Protein AF-0000000069129903 (afdb_homodimer)

Radius of gyration: 17.95 Å; Cα contacts (8 Å, |Δi|>4): 525; chains: 2; bounding box: 45×46×47 Å

Foldseek 3Di:
DPPPDDPQVVVLVVLVVVQQVCLQVLVLLVNLVQADQQAWEADANDIDTGSVRVSVVSNPPDFDGKHWDWPDKDWDADPQRKIKIKTWTWMDTDPDDIWIKIKIWIWDADPNDIHTRYIYIDTPCVVPPD/DPPPDDPQVVVLVVLVVVQQVCLQVLVLLVNLVQADQQAWEADANDIDTGSVRVSVVSNPPPFDGKHWDWPDKDWDADPQRKIKIKTWTWMDTDPDDIWIKIKIWIWDADPNDIHTRYIYIDTPVVVPPD

pLDDT: mean 93.39, std 9.83, range [39.28, 98.88]

Nearest PDB structures (foldseek):
  1ar0-assembly1_B  TM=9.925E-01  e=2.525E-16  Rattus norvegicus
  1qma-assembly1_A  TM=9.678E-01  e=1.339E-16  Rattus norvegicus
  1jb4-assembly1_B  TM=9.636E-01  e=1.592E-16  Rattus norvegicus
  1gy5-assembly1_A  TM=9.686E-01  e=3.569E-16  Homo sapiens
  1jb5-assembly1_B  TM=9.635E-01  e=3.180E-16  Rattus norvegicus

Organism: Gadus morhua (NCBI:txid8049)

Secondary structure (DSSP, 8-state):
----S-HHHHHHHHHHHHHHHHHHHT-GGGGGGGEEEEEEEEETTEEEESHHHHHHHHHT-S-S-EEEEEEEEEEEE-TTSEEEEEEEEEEEETTSPPEEEEEEEEEEEETTEEEEEEEEEEEGGGGS--/----S-HHHHHHHHHHHHHHHHHHHT-GGGGGGGEEEEEEEEETTEEEESHHHHHHHHHT-S-S-EEEEEEEEEEEE-TTSEEEEEEEEEEEETTSPPEEEEEEEEEEEETTEEEEEEEEEEEGGGGS--

Solvent-accessible surface area (backbone atoms only — not comparable to full-atom values): 13906 Å² total; per-residue (Å²): 130,79,80,81,64,56,67,65,49,52,51,45,54,49,47,52,52,51,53,50,54,36,55,42,72,64,46,32,65,62,52,36,77,43,38,33,68,80,14,38,36,30,57,72,83,44,78,38,66,23,27,70,52,44,28,49,53,62,60,62,52,90,65,88,43,43,45,76,46,78,60,47,73,50,62,42,73,44,96,83,62,29,35,44,35,42,38,32,15,30,35,36,40,64,90,49,72,76,37,39,34,40,35,38,38,31,36,37,62,58,96,90,38,77,28,29,44,32,36,39,38,40,62,46,66,61,46,48,76,129,131,81,80,82,66,56,67,65,49,53,51,45,54,50,48,53,52,50,52,51,54,38,54,42,72,65,46,33,65,62,51,36,78,45,39,33,68,80,14,38,34,29,57,70,83,44,77,36,65,22,27,69,51,44,28,49,53,60,60,64,51,89,66,87,43,44,43,76,47,77,61,46,72,50,62,43,74,45,96,83,63,28,34,43,34,42,38,33,15,31,35,36,40,63,91,49,73,76,37,38,34,41,36,38,37,32,35,37,62,57,96,89,39,77,28,29,44,33,37,40,38,40,62,45,68,62,42,48,77,129

InterPro domains:
  IPR002075 Nuclear transport factor 2 domain [PF02136] (11-123)
  IPR018222 Nuclear transport factor 2, eukaryote [PS50177] (11-123)
  IPR018222 Nuclear transport factor 2, eukaryote [cd00780] (7-123)
  IPR032710 NTF2-like domain superfamily [SSF54427] (4-128)
  IPR045875 Nuclear transport factor 2 [PTHR12612] (1-124)

Structure (mmCIF, N/CA/C/O backbone):
data_AF-0000000069129903-model_v1
#
loop_
_entity.id
_entity.type
_entity.pdbx_description
1 polymer 'NTF2-related export protein'
#
loop_
_atom_site.group_PDB
_atom_site.id
_atom_site.type_symbol
_atom_site.label_atom_id
_atom_site.label_alt_id
_atom_site.label_comp_id
_atom_site.label_asym_id
_atom_site.label_entity_id
_atom_site.label_seq_id
_atom_site.pdbx_PDB_ins_code
_atom_site.Cartn_x
_atom_site.Cartn_y
_atom_site.Cartn_z
_atom_site.occupancy
_atom_site.B_iso_or_equiv
_atom_site.auth_seq_id
_atom_site.auth_comp_id
_atom_site.auth_asy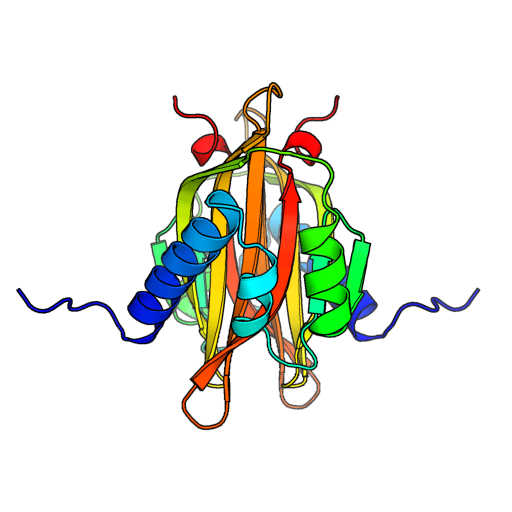m_id
_atom_site.auth_atom_id
_atom_site.pdbx_PDB_model_num
ATOM 1 N N . MET A 1 1 ? 3.861 -20.125 23.891 1 40.47 1 MET A N 1
ATOM 2 C CA . MET A 1 1 ? 3.014 -19 24.281 1 40.47 1 MET A CA 1
ATOM 3 C C . MET A 1 1 ? 2.076 -18.594 23.156 1 40.47 1 MET A C 1
ATOM 5 O O . MET A 1 1 ? 2.424 -18.719 21.984 1 40.47 1 MET A O 1
ATOM 9 N N . ALA A 1 2 ? 0.801 -18.453 23.406 1 55.5 2 ALA A N 1
ATOM 10 C CA . ALA A 1 2 ? -0.24 -18.266 22.391 1 55.5 2 ALA A CA 1
ATOM 11 C C . ALA A 1 2 ? -0.011 -16.984 21.609 1 55.5 2 ALA A C 1
ATOM 13 O O . ALA A 1 2 ? 0.373 -15.953 22.172 1 55.5 2 ALA A O 1
ATOM 14 N N . ASP A 1 3 ? 0.163 -17.047 20.328 1 70.75 3 ASP A N 1
ATOM 15 C CA . ASP A 1 3 ? 0.299 -15.883 19.453 1 70.75 3 ASP A CA 1
ATOM 16 C C . ASP A 1 3 ? -0.763 -14.828 19.766 1 70.75 3 ASP A C 1
ATOM 18 O O . ASP A 1 3 ? -1.959 -15.078 19.594 1 70.75 3 ASP A O 1
ATOM 22 N N . GLU A 1 4 ? -0.511 -13.867 20.609 1 80.56 4 GLU A N 1
ATOM 23 C CA . GLU A 1 4 ? -1.4 -12.828 21.109 1 80.56 4 GLU A CA 1
ATOM 24 C C . GLU A 1 4 ? -1.734 -11.805 20.031 1 80.56 4 GLU A C 1
ATOM 26 O O . GLU A 1 4 ? -2.543 -10.898 20.266 1 80.56 4 GLU A O 1
ATOM 31 N N . ARG A 1 5 ? -1.24 -12.086 18.859 1 85 5 ARG A N 1
ATOM 32 C CA . ARG A 1 5 ? -1.554 -11.133 17.797 1 85 5 ARG A CA 1
ATOM 33 C C . ARG A 1 5 ? -3.006 -11.266 17.359 1 85 5 ARG A C 1
ATOM 35 O O . ARG A 1 5 ? -3.572 -12.367 17.391 1 85 5 ARG A O 1
ATOM 42 N N . PRO A 1 6 ? -3.615 -10.117 16.969 1 91.69 6 PRO A N 1
ATOM 43 C CA . PRO A 1 6 ? -4.992 -10.211 16.469 1 91.69 6 PRO A CA 1
ATOM 44 C C . PRO A 1 6 ? -5.117 -11.102 15.242 1 91.69 6 PRO A C 1
ATOM 46 O O . PRO A 1 6 ? -4.156 -11.242 14.477 1 91.69 6 PRO A O 1
ATOM 49 N N . ASP A 1 7 ? -6.262 -11.648 15.078 1 93.44 7 ASP A N 1
ATOM 50 C CA . ASP A 1 7 ? -6.52 -12.594 13.992 1 93.44 7 ASP A CA 1
ATOM 51 C C . ASP A 1 7 ? -6.188 -11.969 12.641 1 93.44 7 ASP A C 1
ATOM 53 O O . ASP A 1 7 ? -5.605 -12.633 11.773 1 93.44 7 ASP A O 1
ATOM 57 N N . TRP A 1 8 ? -6.594 -10.695 12.414 1 95.56 8 TRP A N 1
ATOM 58 C CA . TRP A 1 8 ? -6.359 -10.062 11.125 1 95.56 8 TRP A CA 1
ATOM 59 C C . TRP A 1 8 ? -4.863 -9.969 10.828 1 95.56 8 TRP A C 1
ATOM 61 O O . TRP A 1 8 ? -4.449 -10.086 9.672 1 95.56 8 TRP A O 1
ATOM 71 N N . GLN A 1 9 ? -4.043 -9.703 11.812 1 96.94 9 GLN A N 1
ATOM 72 C CA . GLN A 1 9 ? -2.596 -9.664 11.625 1 96.94 9 GLN A CA 1
ATOM 73 C C . GLN A 1 9 ? -2.047 -11.031 11.227 1 96.94 9 GLN A C 1
ATOM 75 O O . GLN A 1 9 ? -1.227 -11.133 10.312 1 96.94 9 GLN A O 1
ATOM 80 N N . LYS A 1 10 ? -2.439 -12.062 11.883 1 96.88 10 LYS A N 1
ATOM 81 C CA . LYS A 1 10 ? -2.012 -13.422 11.57 1 96.88 10 LYS A CA 1
ATOM 82 C C . LYS A 1 10 ? -2.402 -13.805 10.148 1 96.88 10 LYS A C 1
ATOM 84 O O . LYS A 1 10 ? -1.597 -14.367 9.406 1 96.88 10 LYS A O 1
ATOM 89 N N . ILE A 1 11 ? -3.613 -13.469 9.812 1 97.06 11 ILE A N 1
ATOM 90 C CA . ILE A 1 11 ? -4.129 -13.781 8.477 1 97.06 11 ILE A CA 1
ATOM 91 C C . ILE A 1 11 ? -3.299 -13.055 7.422 1 97.06 11 ILE A C 1
ATOM 93 O O . ILE A 1 11 ? -2.889 -13.656 6.426 1 97.06 11 ILE A O 1
ATOM 97 N N . GLY A 1 12 ? -3.066 -11.75 7.621 1 98.12 12 GLY A N 1
ATOM 98 C CA . GLY A 1 12 ? -2.252 -10.992 6.688 1 98.12 12 GLY A CA 1
ATOM 99 C C . GLY A 1 12 ? -0.861 -11.562 6.504 1 98.12 12 GLY A C 1
ATOM 100 O O . GLY A 1 12 ? -0.406 -11.75 5.371 1 98.12 12 GLY A O 1
ATOM 101 N N . GLU A 1 13 ? -0.254 -11.891 7.625 1 97.81 13 GLU A N 1
ATOM 102 C CA . GLU A 1 13 ? 1.106 -12.422 7.594 1 97.81 13 GLU A CA 1
ATOM 103 C C . GLU A 1 13 ? 1.153 -13.789 6.922 1 97.81 13 GLU A C 1
ATOM 105 O O . GLU A 1 13 ? 2.084 -14.086 6.172 1 97.81 13 GLU A O 1
ATOM 110 N N . GLU A 1 14 ? 0.237 -14.586 7.191 1 97.06 14 GLU A N 1
ATOM 111 C CA . GLU A 1 14 ? 0.155 -15.898 6.555 1 97.06 14 GLU A CA 1
ATOM 112 C C . GLU A 1 14 ? -0.064 -15.766 5.051 1 97.06 14 GLU A C 1
ATOM 114 O O . GLU A 1 14 ? 0.516 -16.516 4.266 1 97.06 14 GLU A O 1
ATOM 119 N N . PHE A 1 15 ? -0.954 -14.867 4.672 1 97.75 15 PHE A N 1
ATOM 120 C CA . PHE A 1 15 ? -1.193 -14.625 3.256 1 97.75 15 PHE A CA 1
ATOM 121 C C . PHE A 1 15 ? 0.096 -14.219 2.551 1 97.75 15 PHE A C 1
ATOM 123 O O . PHE A 1 15 ? 0.4 -14.719 1.466 1 97.75 15 PHE A O 1
ATOM 130 N N . ILE A 1 16 ? 0.851 -13.266 3.139 1 98.38 16 ILE A N 1
ATOM 131 C CA . ILE A 1 16 ? 2.113 -12.805 2.576 1 98.38 16 ILE A CA 1
ATOM 132 C C . ILE A 1 16 ? 3.047 -13.992 2.35 1 98.38 16 ILE A C 1
ATOM 134 O O . ILE A 1 16 ? 3.605 -14.148 1.263 1 98.38 16 ILE A O 1
ATOM 138 N N . GLN A 1 17 ? 3.186 -14.805 3.338 1 97.12 17 GLN A N 1
ATOM 139 C CA . GLN A 1 17 ? 4.062 -15.961 3.244 1 97.12 17 GLN A CA 1
ATOM 140 C C . GLN A 1 17 ? 3.621 -16.906 2.123 1 97.12 17 GLN A C 1
ATOM 142 O O . GLN A 1 17 ? 4.445 -17.359 1.326 1 97.12 17 GLN A O 1
ATOM 147 N N . LEU A 1 18 ? 2.381 -17.172 2.082 1 96 18 LEU A N 1
ATOM 148 C CA . LEU A 1 18 ? 1.83 -18.078 1.073 1 96 18 LEU A CA 1
ATOM 149 C C . LEU A 1 18 ? 2.033 -17.5 -0.327 1 96 18 LEU A C 1
ATOM 151 O O . LEU A 1 18 ? 2.492 -18.219 -1.228 1 96 18 LEU A O 1
ATOM 155 N N . TYR A 1 19 ? 1.658 -16.25 -0.501 1 97.56 19 TYR A N 1
ATOM 156 C CA . TYR A 1 19 ? 1.719 -15.594 -1.8 1 97.56 19 TYR A CA 1
ATOM 157 C C . TYR A 1 19 ? 3.125 -15.664 -2.383 1 97.56 19 TYR A C 1
ATOM 159 O O . TYR A 1 19 ? 3.314 -16.125 -3.51 1 97.56 19 TYR A O 1
ATOM 167 N N . TYR A 1 20 ? 4.086 -15.266 -1.64 1 97.31 20 TYR A N 1
ATOM 168 C CA . TYR A 1 20 ? 5.434 -15.18 -2.193 1 97.31 20 TYR A CA 1
ATOM 169 C C . TYR A 1 20 ? 6.074 -16.562 -2.295 1 97.31 20 TYR A C 1
ATOM 171 O O . TYR A 1 20 ? 6.883 -16.812 -3.189 1 97.31 20 TYR A O 1
ATOM 179 N N . SER A 1 21 ? 5.742 -17.453 -1.335 1 95.31 21 SER A N 1
ATOM 180 C CA . SER A 1 21 ? 6.191 -18.828 -1.493 1 95.31 21 SER A CA 1
ATOM 181 C C . SER A 1 21 ? 5.738 -19.406 -2.828 1 95.31 21 SER A C 1
ATOM 183 O O . SER A 1 21 ? 6.531 -20.016 -3.549 1 95.31 21 SER A O 1
ATOM 185 N N . ARG A 1 22 ? 4.477 -19.188 -3.217 1 95.06 22 ARG A N 1
ATOM 186 C CA . ARG A 1 22 ? 3.938 -19.656 -4.488 1 95.06 22 ARG A CA 1
ATOM 187 C C . ARG A 1 22 ? 4.566 -18.922 -5.66 1 95.06 22 ARG A C 1
ATOM 189 O O . ARG A 1 22 ? 4.91 -19.531 -6.676 1 95.06 22 ARG A O 1
ATOM 196 N N . PHE A 1 23 ? 4.699 -17.656 -5.531 1 96.5 23 PHE A N 1
ATOM 197 C CA . PHE A 1 23 ? 5.266 -16.828 -6.594 1 96.5 23 PHE A CA 1
ATOM 198 C C . PHE A 1 23 ? 6.68 -17.281 -6.93 1 96.5 23 PHE A C 1
ATOM 200 O O . PHE A 1 23 ? 7.035 -17.422 -8.102 1 96.5 23 PHE A O 1
ATOM 207 N N . ASP A 1 24 ? 7.492 -17.578 -5.914 1 95.62 24 ASP A N 1
ATOM 208 C CA . ASP A 1 24 ? 8.922 -17.828 -6.07 1 95.62 24 ASP A CA 1
ATOM 209 C C . ASP A 1 24 ? 9.18 -19.266 -6.531 1 95.62 24 ASP A C 1
ATOM 211 O O . ASP A 1 24 ? 10.227 -19.547 -7.109 1 95.62 24 ASP A O 1
ATOM 215 N N . THR A 1 25 ? 8.336 -20.203 -6.215 1 89.44 25 THR A N 1
ATOM 216 C CA . THR A 1 25 ? 8.555 -21.594 -6.586 1 89.44 25 THR A CA 1
ATOM 217 C C . THR A 1 25 ? 8.031 -21.875 -7.992 1 89.44 25 THR A C 1
ATOM 219 O O . THR A 1 25 ? 8.211 -22.969 -8.523 1 89.44 25 THR A O 1
ATOM 222 N N . GLY A 1 26 ? 7.52 -20.922 -8.688 1 73.25 26 GLY A N 1
ATOM 223 C CA . GLY A 1 26 ? 7.23 -20.984 -10.109 1 73.25 26 GLY A CA 1
ATOM 224 C C . GLY A 1 26 ? 5.863 -21.578 -10.414 1 73.25 26 GLY A C 1
ATOM 225 O O . GLY A 1 26 ? 5.504 -21.75 -11.578 1 73.25 26 GLY A O 1
ATOM 226 N N . ASN A 1 27 ? 5.121 -21.891 -9.516 1 83.31 27 ASN A N 1
ATOM 227 C CA . ASN A 1 27 ? 3.738 -22.281 -9.789 1 83.31 27 ASN A CA 1
ATOM 228 C C . ASN A 1 27 ? 2.807 -21.062 -9.742 1 83.31 27 ASN A C 1
ATOM 230 O O . ASN A 1 27 ? 1.903 -21.016 -8.906 1 83.31 27 ASN A O 1
ATOM 234 N N . ARG A 1 28 ? 2.99 -20.156 -10.703 1 85.88 28 ARG A N 1
ATOM 235 C CA . ARG A 1 28 ? 2.268 -18.891 -10.695 1 85.88 28 ARG A CA 1
ATOM 236 C C . ARG A 1 28 ? 0.795 -19.094 -11.031 1 85.88 28 ARG A C 1
ATOM 238 O O . ARG A 1 28 ? -0.059 -18.312 -10.625 1 85.88 28 ARG A O 1
ATOM 245 N N . SER A 1 29 ? 0.506 -20.172 -11.734 1 91.31 29 SER A N 1
ATOM 246 C CA . SER A 1 29 ? -0.888 -20.484 -12.031 1 91.31 29 SER A CA 1
ATOM 247 C C . SER A 1 29 ? -1.684 -20.719 -10.75 1 91.31 29 SER A C 1
ATOM 249 O O . SER A 1 29 ? -2.863 -20.375 -10.672 1 91.31 29 SER A O 1
ATOM 251 N N . SER A 1 30 ? -0.999 -21.281 -9.758 1 93.75 30 SER A N 1
ATOM 252 C CA . SER A 1 30 ? -1.67 -21.578 -8.492 1 93.75 30 SER A CA 1
ATOM 253 C C . SER A 1 30 ? -1.998 -20.297 -7.727 1 93.75 30 SER A C 1
ATOM 255 O O . SER A 1 30 ? -2.824 -20.312 -6.812 1 93.75 30 SER A O 1
ATOM 257 N N . LEU A 1 31 ? -1.343 -19.156 -8.062 1 95.88 31 LEU A N 1
ATOM 258 C CA . LEU A 1 31 ? -1.643 -17.875 -7.426 1 95.88 31 LEU A CA 1
ATOM 259 C C . LEU A 1 31 ? -3.088 -17.469 -7.684 1 95.88 31 LEU A C 1
ATOM 261 O O . LEU A 1 31 ? -3.666 -16.703 -6.914 1 95.88 31 LEU A O 1
ATOM 265 N N . GLY A 1 32 ? -3.66 -17.969 -8.781 1 95.75 32 GLY A N 1
ATOM 266 C CA . GLY A 1 32 ? -5.043 -17.672 -9.109 1 95.75 32 GLY A CA 1
ATOM 267 C C . GLY A 1 32 ? -6.008 -17.984 -7.984 1 95.75 32 GLY A C 1
ATOM 268 O O . GLY A 1 32 ? -7.023 -17.297 -7.816 1 95.75 32 GLY A O 1
ATOM 269 N N . GLU A 1 33 ? -5.691 -19.031 -7.219 1 94.62 33 GLU A N 1
ATOM 270 C CA . GLU A 1 33 ? -6.551 -19.469 -6.125 1 94.62 33 GLU A CA 1
ATOM 271 C C . GLU A 1 33 ? -6.629 -18.422 -5.023 1 94.62 33 GLU A C 1
ATOM 273 O O . GLU A 1 33 ? -7.527 -18.469 -4.18 1 94.62 33 GLU A O 1
ATOM 278 N N . LEU A 1 34 ? -5.699 -17.5 -4.996 1 96.62 34 LEU A N 1
ATOM 279 C CA . LEU A 1 34 ? -5.641 -16.5 -3.93 1 96.62 34 LEU A CA 1
ATOM 280 C C . LEU A 1 34 ? -6.492 -15.289 -4.273 1 96.62 34 LEU A C 1
ATOM 282 O O . LEU A 1 34 ? -6.777 -14.453 -3.408 1 96.62 34 LEU A O 1
ATOM 286 N N . TYR A 1 35 ? -6.875 -15.125 -5.547 1 97.19 35 TYR A N 1
ATOM 287 C CA . TYR A 1 35 ? -7.609 -13.945 -5.984 1 97.19 35 TYR A CA 1
ATOM 288 C C . TYR A 1 35 ? -9.102 -14.227 -6.066 1 97.19 35 TYR A C 1
ATOM 290 O O . TYR A 1 35 ? -9.516 -15.312 -6.484 1 97.19 35 TYR A O 1
ATOM 298 N N . TYR A 1 36 ? -9.875 -13.234 -5.734 1 94.31 36 TYR A N 1
ATOM 299 C CA . TYR A 1 36 ? -11.297 -13.266 -6.059 1 94.31 36 TYR A CA 1
ATOM 300 C C . TYR A 1 36 ? -11.516 -13.148 -7.562 1 94.31 36 TYR A C 1
ATOM 302 O O . TYR A 1 36 ? -10.672 -12.609 -8.281 1 94.31 36 TYR A O 1
ATOM 310 N N . GLN A 1 37 ? -12.703 -13.586 -7.957 1 93.38 37 GLN A N 1
ATOM 311 C CA . GLN A 1 37 ? -13.008 -13.609 -9.383 1 93.38 37 GLN A CA 1
ATOM 312 C C . GLN A 1 37 ? -12.953 -12.211 -9.984 1 93.38 37 GLN A C 1
ATOM 314 O O . GLN A 1 37 ? -12.484 -12.023 -11.109 1 93.38 37 GLN A O 1
ATOM 319 N N . SER A 1 38 ? -13.398 -11.211 -9.25 1 94.88 38 SER A N 1
ATOM 320 C CA . SER A 1 38 ? -13.461 -9.844 -9.766 1 94.88 38 SER A CA 1
ATOM 321 C C . SER A 1 38 ? -12.32 -8.992 -9.219 1 94.88 38 SER A C 1
ATOM 323 O O . SER A 1 38 ? -12.477 -7.781 -9.039 1 94.88 38 SER A O 1
ATOM 325 N N . ALA A 1 39 ? -11.188 -9.562 -8.867 1 97.62 39 ALA A N 1
ATOM 326 C CA . ALA A 1 39 ? -10.062 -8.844 -8.281 1 97.62 39 ALA A CA 1
ATOM 327 C C . ALA A 1 39 ? -9.461 -7.859 -9.273 1 97.62 39 ALA A C 1
ATOM 329 O O . ALA A 1 39 ? -9.617 -8.016 -10.484 1 97.62 39 ALA A O 1
ATOM 330 N N . TRP A 1 40 ? -8.914 -6.848 -8.734 1 98.25 40 TRP A N 1
ATOM 331 C CA . TRP A 1 40 ? -8.109 -5.895 -9.492 1 98.25 40 TRP A CA 1
ATOM 332 C C . TRP A 1 40 ? -6.629 -6.059 -9.18 1 98.25 40 TRP A C 1
ATOM 334 O O . TRP A 1 40 ? -6.254 -6.281 -8.023 1 98.25 40 TRP A O 1
ATOM 344 N N . MET A 1 41 ? -5.801 -5.883 -10.266 1 98.75 41 MET A N 1
ATOM 345 C CA . MET A 1 41 ? -4.355 -5.812 -10.078 1 98.75 41 MET A CA 1
ATOM 346 C C . MET A 1 41 ? -3.756 -4.66 -10.875 1 98.75 41 MET A C 1
ATOM 348 O O . MET A 1 41 ? -4.16 -4.41 -12.016 1 98.75 41 MET A O 1
ATOM 352 N N . THR A 1 42 ? -2.924 -3.879 -10.25 1 98.75 42 THR A N 1
ATOM 353 C CA . THR A 1 42 ? -2.025 -2.979 -10.961 1 98.75 42 THR A CA 1
ATOM 354 C C . THR A 1 42 ? -0.585 -3.477 -10.883 1 98.75 42 THR A C 1
ATOM 356 O O . THR A 1 42 ? -0.044 -3.654 -9.789 1 98.75 42 THR A O 1
ATOM 359 N N . TRP A 1 43 ? -0.01 -3.779 -12 1 98.62 43 TRP A N 1
ATOM 360 C CA . TRP A 1 43 ? 1.375 -4.227 -12.102 1 98.62 43 TRP A CA 1
ATOM 361 C C . TRP A 1 43 ? 2.227 -3.193 -12.836 1 98.62 43 TRP A C 1
ATOM 363 O O . TR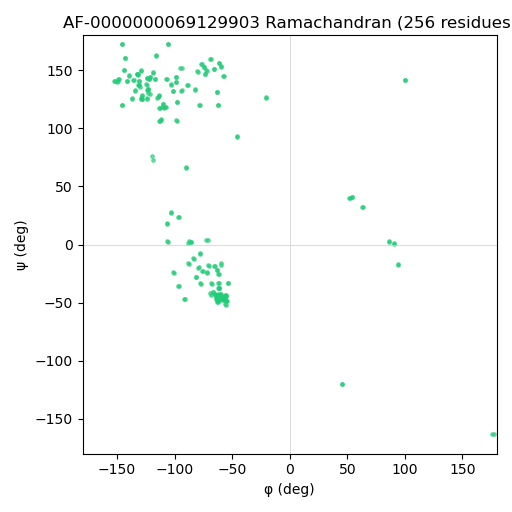P A 1 43 ? 2.109 -3.037 -14.055 1 98.62 43 TRP A O 1
ATOM 373 N N . GLU A 1 44 ? 3.068 -2.467 -12.086 1 97.5 44 GLU A N 1
ATOM 374 C CA . GLU A 1 44 ? 3.912 -1.426 -12.664 1 97.5 44 GLU A CA 1
ATOM 375 C C . GLU A 1 44 ? 3.082 -0.422 -13.461 1 97.5 44 GLU A C 1
ATOM 377 O O . GLU A 1 44 ? 3.443 -0.061 -14.586 1 97.5 44 GLU A O 1
ATOM 382 N N . GLY A 1 45 ? 1.937 -0.116 -12.875 1 97.38 45 GLY A N 1
ATOM 383 C CA . GLY A 1 45 ? 1.12 0.943 -13.445 1 97.38 45 GLY A CA 1
ATOM 384 C C . GLY A 1 45 ? 0.063 0.43 -14.406 1 97.38 45 GLY A C 1
ATOM 385 O O . GLY A 1 45 ? -0.866 1.158 -14.766 1 97.38 45 GLY A O 1
ATOM 386 N N . GLU A 1 46 ? 0.19 -0.763 -14.867 1 98 46 GLU A N 1
ATOM 387 C CA . GLU A 1 46 ? -0.8 -1.348 -15.766 1 98 46 GLU A CA 1
ATOM 388 C C . GLU A 1 46 ? -1.904 -2.057 -14.984 1 98 46 GLU A C 1
ATOM 390 O O . GLU A 1 46 ? -1.624 -2.846 -14.078 1 98 46 GLU A O 1
ATOM 395 N N . MET A 1 47 ? -3.133 -1.851 -15.422 1 98 47 MET A N 1
ATOM 396 C CA . MET A 1 47 ? -4.281 -2.348 -14.672 1 98 47 MET A CA 1
ATOM 397 C C . MET A 1 47 ? -4.852 -3.604 -15.32 1 98 47 MET A C 1
ATOM 399 O O . MET A 1 47 ? -4.973 -3.678 -16.547 1 98 47 MET A O 1
ATOM 403 N N . PHE A 1 48 ? -5.199 -4.578 -14.492 1 98.56 48 PHE A N 1
ATOM 404 C CA . PHE A 1 48 ? -5.816 -5.84 -14.891 1 98.56 48 PHE A CA 1
ATOM 405 C C . PHE A 1 48 ? -7.039 -6.137 -14.023 1 98.56 48 PHE A C 1
ATOM 407 O O . PHE A 1 48 ? -7.031 -5.883 -12.82 1 98.56 48 PHE A O 1
ATOM 414 N N . HIS A 1 49 ? -8.008 -6.637 -14.664 1 98 49 HIS A N 1
ATOM 415 C CA . HIS A 1 49 ? -9.242 -6.926 -13.938 1 98 49 HIS A CA 1
ATOM 416 C C . HIS A 1 49 ? -9.695 -8.359 -14.172 1 98 49 HIS A C 1
ATOM 418 O O . HIS A 1 49 ? -9.781 -8.812 -15.32 1 98 49 HIS A O 1
ATOM 424 N N . GLY A 1 50 ? -9.938 -9.016 -13.07 1 97.88 50 GLY A N 1
ATOM 425 C CA . GLY A 1 50 ? -10.414 -10.391 -13.148 1 97.88 50 GLY A CA 1
ATOM 426 C C . GLY A 1 50 ? -9.312 -11.406 -12.914 1 97.88 50 GLY A C 1
ATOM 427 O O . GLY A 1 50 ? -8.188 -11.242 -13.398 1 97.88 50 GLY A O 1
ATOM 428 N N . LYS A 1 51 ? -9.703 -12.438 -12.227 1 97.19 51 LYS A N 1
ATOM 429 C CA . LYS A 1 51 ? -8.758 -13.477 -11.82 1 97.19 51 LYS A CA 1
ATOM 430 C C . LYS A 1 51 ? -8.031 -14.062 -13.023 1 97.19 51 LYS A C 1
ATOM 432 O O . LYS A 1 51 ? -6.809 -14.211 -13 1 97.19 51 LYS A O 1
ATOM 437 N N . GLU A 1 52 ? -8.758 -14.406 -14.07 1 97.5 52 GLU A N 1
ATOM 438 C CA . GLU A 1 52 ? -8.148 -15.031 -15.242 1 97.5 52 GLU A CA 1
ATOM 439 C C . GLU A 1 52 ? -7.121 -14.102 -15.891 1 97.5 52 GLU A C 1
ATOM 441 O O . GLU A 1 52 ? -6.035 -14.539 -16.266 1 97.5 52 GLU A O 1
ATOM 446 N N . VAL A 1 53 ? -7.508 -12.844 -16 1 98.31 53 VAL A N 1
ATOM 447 C CA . VAL A 1 53 ? -6.629 -11.852 -16.609 1 98.31 53 VAL A CA 1
ATOM 448 C C . VAL A 1 53 ? -5.379 -11.672 -15.75 1 98.31 53 VAL A C 1
ATOM 450 O O . VAL A 1 53 ? -4.262 -11.609 -16.281 1 98.31 53 VAL A O 1
ATOM 453 N N . ILE A 1 54 ? -5.551 -11.609 -14.406 1 98.31 54 ILE A N 1
ATOM 454 C CA . ILE A 1 54 ? -4.457 -11.445 -13.461 1 98.31 54 ILE A CA 1
ATOM 455 C C . ILE A 1 54 ? -3.514 -12.641 -13.539 1 98.31 54 ILE A C 1
ATOM 457 O O . ILE A 1 54 ? -2.295 -12.477 -13.641 1 98.31 54 ILE A O 1
ATOM 461 N N . VAL A 1 55 ? -4.078 -13.828 -13.523 1 97.31 55 VAL A N 1
ATOM 462 C CA . VAL A 1 55 ? -3.275 -15.047 -13.586 1 97.31 55 VAL A CA 1
ATOM 463 C C . VAL A 1 55 ? -2.496 -15.086 -14.898 1 97.31 55 VAL A C 1
ATOM 465 O O . VAL A 1 55 ? -1.322 -15.461 -14.914 1 97.31 55 VAL A O 1
ATOM 468 N N . ASN A 1 56 ? -3.154 -14.734 -15.992 1 97.5 56 ASN A N 1
ATOM 469 C CA . ASN A 1 56 ? -2.465 -14.664 -17.281 1 97.5 56 ASN A CA 1
ATOM 470 C C . ASN A 1 56 ? -1.281 -13.703 -17.234 1 97.5 56 ASN A C 1
ATOM 472 O O . ASN A 1 56 ? -0.196 -14.031 -17.719 1 97.5 56 ASN A O 1
ATOM 476 N N . LYS A 1 57 ? -1.473 -12.57 -16.688 1 98.06 57 LYS A N 1
ATOM 477 C CA . LYS A 1 57 ? -0.376 -11.617 -16.547 1 98.06 57 LYS A CA 1
ATOM 478 C C . LYS A 1 57 ? 0.776 -12.219 -15.742 1 98.06 57 LYS A C 1
ATOM 480 O O . LYS A 1 57 ? 1.933 -12.156 -16.156 1 98.06 57 LYS A O 1
ATOM 485 N N . LEU A 1 58 ? 0.486 -12.859 -14.625 1 96.75 58 LEU A N 1
ATOM 486 C CA . LEU A 1 58 ? 1.496 -13.391 -13.719 1 96.75 58 LEU A CA 1
ATOM 487 C C . LEU A 1 58 ? 2.242 -14.555 -14.352 1 96.75 58 LEU A C 1
ATOM 489 O O . LEU A 1 58 ? 3.434 -14.742 -14.102 1 96.75 58 LEU A O 1
ATOM 493 N N . THR A 1 59 ? 1.521 -15.312 -15.172 1 95.19 59 THR A N 1
ATOM 494 C CA . THR A 1 59 ? 2.123 -16.5 -15.766 1 95.19 59 THR A CA 1
ATOM 495 C C . THR A 1 59 ? 2.922 -16.141 -17.016 1 95.19 59 THR A C 1
ATOM 497 O O . THR A 1 59 ? 3.693 -16.953 -17.531 1 95.19 59 THR A O 1
ATOM 500 N N . THR A 1 60 ? 2.762 -14.898 -17.516 1 95 60 THR A N 1
ATOM 501 C CA . THR A 1 60 ? 3.447 -14.508 -18.734 1 95 60 THR A CA 1
ATOM 502 C C . THR A 1 60 ? 4.602 -13.562 -18.438 1 95 60 THR A C 1
ATOM 504 O O . THR A 1 60 ? 5.184 -12.969 -19.344 1 95 60 THR A O 1
ATOM 507 N N . LEU A 1 61 ? 4.812 -13.32 -17.141 1 94.75 61 LEU A N 1
ATOM 508 C CA . LEU A 1 61 ? 5.977 -12.516 -16.797 1 94.75 61 LEU A CA 1
ATOM 509 C C . LEU A 1 61 ? 7.258 -13.156 -17.328 1 94.75 61 LEU A C 1
ATOM 511 O O . LEU A 1 61 ? 7.418 -14.375 -17.281 1 94.75 61 LEU A O 1
ATOM 515 N N . PRO A 1 62 ? 8.266 -12.398 -17.766 1 91.62 62 PRO A N 1
ATOM 516 C CA . PRO A 1 62 ? 9.352 -12.883 -18.625 1 91.62 62 PRO A CA 1
ATOM 517 C C . PRO A 1 62 ? 10.516 -13.469 -17.828 1 91.62 62 PRO A C 1
ATOM 519 O O . PRO A 1 62 ? 11.484 -13.953 -18.406 1 91.62 62 PRO A O 1
ATOM 522 N N . PHE A 1 63 ? 10.484 -13.555 -16.594 1 92.62 63 PHE A N 1
ATOM 523 C CA . PHE A 1 63 ? 11.617 -14.062 -15.836 1 92.62 63 PHE A CA 1
ATOM 524 C C . PHE A 1 63 ? 11.461 -15.547 -15.547 1 92.62 63 PHE A C 1
ATOM 526 O O . PHE A 1 63 ? 10.336 -16.031 -15.406 1 92.62 63 PHE A O 1
ATOM 533 N N . LYS A 1 64 ? 12.609 -16.328 -15.391 1 92.44 64 LYS A N 1
ATOM 534 C CA . LYS A 1 64 ? 12.633 -17.75 -15.109 1 92.44 64 LYS A CA 1
ATOM 535 C C . LYS A 1 64 ? 12.664 -18.016 -13.609 1 92.44 64 LYS A C 1
ATOM 537 O O . LYS A 1 64 ? 12.016 -18.953 -13.117 1 92.44 64 LYS A O 1
ATOM 542 N N . THR A 1 65 ? 13.531 -17.312 -12.953 1 94.25 65 THR A N 1
ATOM 543 C CA . THR A 1 65 ? 13.625 -17.406 -11.5 1 94.25 65 THR A CA 1
ATOM 544 C C . THR A 1 65 ? 13.336 -16.062 -10.852 1 94.25 65 THR A C 1
ATOM 546 O O . THR A 1 65 ? 13.602 -15.008 -11.43 1 94.25 65 THR A O 1
ATOM 549 N N . ILE A 1 66 ? 12.773 -16.141 -9.68 1 96.19 66 ILE A N 1
ATOM 550 C CA . ILE A 1 66 ? 12.508 -14.93 -8.906 1 96.19 66 ILE A CA 1
ATOM 551 C C . ILE A 1 66 ? 12.508 -15.266 -7.418 1 96.19 66 ILE A C 1
ATOM 553 O O . ILE A 1 66 ? 12.062 -16.344 -7.016 1 96.19 66 ILE A O 1
ATOM 557 N N . GLN A 1 67 ? 13.07 -14.359 -6.629 1 96.62 67 GLN A N 1
ATOM 558 C CA . GLN A 1 67 ? 13.086 -14.492 -5.176 1 96.62 67 GLN A CA 1
ATOM 559 C C . GLN A 1 67 ? 12.766 -13.172 -4.492 1 96.62 67 GLN A C 1
ATOM 561 O O . GLN A 1 67 ? 13.383 -12.141 -4.797 1 96.62 67 GLN A O 1
ATOM 566 N N . HIS A 1 68 ? 11.781 -13.266 -3.65 1 97.06 68 HIS A N 1
ATOM 567 C CA . HIS A 1 68 ? 11.438 -12.094 -2.852 1 97.06 68 HIS A CA 1
ATOM 568 C C . HIS A 1 68 ? 11.984 -12.219 -1.433 1 97.06 68 HIS A C 1
ATOM 570 O O . HIS A 1 68 ? 11.898 -13.281 -0.819 1 97.06 68 HIS A O 1
ATOM 576 N N . ASN A 1 69 ? 12.617 -11.203 -0.953 1 97.06 69 ASN A N 1
ATOM 577 C CA . ASN A 1 69 ? 12.992 -11.031 0.447 1 97.06 69 ASN A CA 1
ATOM 578 C C . ASN A 1 69 ? 12.211 -9.898 1.104 1 97.06 69 ASN A C 1
ATOM 580 O O . ASN A 1 69 ? 12.445 -8.727 0.808 1 97.06 69 ASN A O 1
ATOM 584 N N . ILE A 1 70 ? 11.273 -10.242 1.968 1 97.56 70 ILE A N 1
ATOM 585 C CA . ILE A 1 70 ? 10.414 -9.25 2.605 1 97.56 70 ILE A CA 1
ATOM 586 C C . ILE A 1 70 ? 11.18 -8.562 3.734 1 97.56 70 ILE A C 1
ATOM 588 O O . ILE A 1 70 ? 11.633 -9.219 4.676 1 97.56 70 ILE A O 1
ATOM 592 N N . THR A 1 71 ? 11.352 -7.277 3.668 1 97.5 71 THR A N 1
ATOM 593 C CA . THR A 1 71 ? 12.086 -6.539 4.684 1 97.5 71 THR A CA 1
ATOM 594 C C . THR A 1 71 ? 11.133 -5.926 5.707 1 97.5 71 THR A C 1
ATOM 596 O O . THR A 1 71 ? 11.461 -5.836 6.891 1 97.5 71 THR A O 1
ATOM 599 N N . LYS A 1 72 ? 9.984 -5.48 5.309 1 97.75 72 LYS A N 1
ATOM 600 C CA . LYS A 1 72 ? 8.938 -4.953 6.188 1 97.75 72 LYS A CA 1
ATOM 601 C C . LYS A 1 72 ? 7.551 -5.332 5.68 1 97.75 72 LYS A C 1
ATOM 603 O O . LYS A 1 72 ? 7.352 -5.504 4.473 1 97.75 72 LYS A O 1
ATOM 608 N N . GLN A 1 73 ? 6.676 -5.473 6.547 1 98.12 73 GLN A N 1
ATOM 609 C CA . GLN A 1 73 ? 5.27 -5.703 6.238 1 98.12 73 GLN A CA 1
ATOM 610 C C . GLN A 1 73 ? 4.363 -5.121 7.32 1 98.12 73 GLN A C 1
ATOM 612 O O . GLN A 1 73 ? 4.707 -5.145 8.508 1 98.12 73 GLN A O 1
ATOM 617 N N . ASP A 1 74 ? 3.266 -4.523 6.922 1 98.62 74 ASP A N 1
ATOM 618 C CA . ASP A 1 74 ? 2.244 -3.992 7.82 1 98.62 74 ASP A CA 1
ATOM 619 C C . ASP A 1 74 ? 0.85 -4.457 7.398 1 98.62 74 ASP A C 1
ATOM 621 O O . ASP A 1 74 ? 0.54 -4.508 6.207 1 98.62 74 ASP A O 1
ATOM 625 N N . CYS A 1 75 ? 0.03 -4.844 8.398 1 98.62 75 CYS A N 1
ATOM 626 C CA . CYS A 1 75 ? -1.366 -5.207 8.188 1 98.62 75 CYS A CA 1
ATOM 627 C C . CYS A 1 75 ? -2.293 -4.332 9.023 1 98.62 75 CYS A C 1
ATOM 629 O O . CYS A 1 75 ? -1.968 -3.98 10.156 1 98.62 75 CYS A O 1
ATOM 631 N N . GLN A 1 76 ? -3.383 -3.99 8.477 1 98.5 76 GLN A N 1
ATOM 632 C CA . GLN A 1 76 ? -4.418 -3.273 9.211 1 98.5 76 GLN A CA 1
ATOM 633 C C . GLN A 1 76 ? -5.801 -3.855 8.93 1 98.5 76 GLN A C 1
ATOM 635 O O . GLN A 1 76 ? -6.102 -4.219 7.789 1 98.5 76 GLN A O 1
ATOM 640 N N . PRO A 1 77 ? -6.637 -3.918 9.93 1 97.12 77 PRO A N 1
ATOM 641 C CA . PRO A 1 77 ? -8.047 -4.211 9.664 1 97.12 77 PRO A CA 1
ATOM 642 C C . PRO A 1 77 ? -8.797 -3.021 9.07 1 97.12 77 PRO A C 1
ATOM 644 O O . PRO A 1 77 ? -8.383 -1.872 9.25 1 97.12 77 PRO A O 1
ATOM 647 N N . THR A 1 78 ? -9.844 -3.256 8.312 1 95 78 THR A N 1
ATOM 648 C CA . THR A 1 78 ? -10.703 -2.203 7.789 1 95 78 THR A CA 1
ATOM 649 C C . THR A 1 78 ? -12.117 -2.328 8.359 1 95 78 THR A C 1
ATOM 651 O O . THR A 1 78 ? -12.5 -3.385 8.867 1 95 78 THR A O 1
ATOM 654 N N . PRO A 1 79 ? -12.898 -1.321 8.281 1 88.44 79 PRO A N 1
ATOM 655 C CA . PRO A 1 79 ? -14.258 -1.358 8.828 1 88.44 79 PRO A CA 1
ATOM 656 C C . PRO A 1 79 ? -15.148 -2.391 8.133 1 88.44 79 PRO A C 1
ATOM 658 O O . PRO A 1 79 ? -16.109 -2.877 8.727 1 88.44 79 PRO A O 1
ATOM 661 N N . ASP A 1 80 ? -14.898 -2.84 6.926 1 89.19 80 ASP A N 1
ATOM 662 C CA . ASP A 1 80 ? -15.711 -3.783 6.164 1 89.19 80 ASP A CA 1
ATOM 663 C C . ASP A 1 80 ? -15.18 -5.207 6.309 1 89.19 80 ASP A C 1
ATOM 665 O O . ASP A 1 80 ? -15.391 -6.047 5.426 1 89.19 80 ASP A O 1
ATOM 669 N N . ASN A 1 81 ? -14.461 -5.457 7.391 1 90.69 81 ASN A N 1
ATOM 670 C CA . ASN A 1 81 ? -13.93 -6.777 7.719 1 90.69 81 ASN A CA 1
ATOM 671 C C . ASN A 1 81 ? -12.938 -7.262 6.664 1 90.69 81 ASN A C 1
ATOM 673 O O . ASN A 1 81 ? -12.961 -8.43 6.273 1 90.69 81 ASN A O 1
ATOM 677 N N . CYS A 1 82 ? -12.297 -6.34 6.145 1 96.31 82 CYS A N 1
ATOM 678 C CA . CYS A 1 82 ? -11.188 -6.625 5.246 1 96.31 82 CYS A CA 1
ATOM 679 C C . CYS A 1 82 ? -9.852 -6.355 5.926 1 96.31 82 CYS A C 1
ATOM 681 O O . CYS A 1 82 ? -9.805 -6.055 7.121 1 96.31 82 CYS A O 1
ATOM 683 N N . ILE A 1 83 ? -8.789 -6.707 5.277 1 98 83 ILE A N 1
ATOM 684 C CA . ILE A 1 83 ? -7.434 -6.438 5.738 1 98 83 ILE A CA 1
ATOM 685 C C . ILE A 1 83 ? -6.633 -5.762 4.625 1 98 83 ILE A C 1
ATOM 687 O O . ILE A 1 83 ? -6.586 -6.262 3.5 1 98 83 ILE A O 1
ATOM 691 N N . VAL A 1 84 ? -6.074 -4.648 4.879 1 98.56 84 VAL A N 1
ATOM 692 C CA . VAL A 1 84 ? -5.113 -4.047 3.961 1 98.56 84 VAL A CA 1
ATOM 693 C C . VAL A 1 84 ? -3.695 -4.449 4.363 1 98.56 84 VAL A C 1
ATOM 695 O O . VAL A 1 84 ? -3.334 -4.379 5.539 1 98.56 84 VAL A O 1
ATOM 698 N N . VAL A 1 85 ? -2.926 -4.867 3.395 1 98.81 85 VAL A N 1
ATOM 699 C CA . VAL A 1 85 ? -1.582 -5.395 3.613 1 98.81 85 VAL A CA 1
ATOM 700 C C . VAL A 1 85 ? -0.577 -4.602 2.777 1 98.81 85 VAL A C 1
ATOM 702 O O . VAL A 1 85 ? -0.75 -4.453 1.566 1 98.81 85 VAL A O 1
ATOM 705 N N . MET A 1 86 ? 0.426 -4.078 3.371 1 98.75 86 MET A N 1
ATOM 706 C CA . MET A 1 86 ? 1.534 -3.414 2.691 1 98.75 86 MET A CA 1
ATOM 707 C C . MET A 1 86 ? 2.83 -4.199 2.867 1 98.75 86 MET A C 1
ATOM 709 O O . MET A 1 86 ? 3.201 -4.547 3.988 1 98.75 86 MET A O 1
ATOM 713 N N . VAL A 1 87 ? 3.463 -4.457 1.788 1 98.5 87 VAL A N 1
ATOM 714 C CA . VAL A 1 87 ? 4.695 -5.238 1.801 1 98.5 87 VAL A CA 1
ATOM 715 C C . VAL A 1 87 ? 5.812 -4.449 1.118 1 98.5 87 VAL A C 1
ATOM 717 O O . VAL A 1 87 ? 5.598 -3.836 0.071 1 98.5 87 VAL A O 1
ATOM 720 N N . MET A 1 88 ? 6.949 -4.488 1.687 1 97.12 88 MET A N 1
ATOM 721 C CA . MET A 1 88 ? 8.188 -3.975 1.11 1 97.12 88 MET A CA 1
ATOM 722 C C . MET A 1 88 ? 9.289 -5.027 1.167 1 97.12 88 MET A C 1
ATOM 724 O O . MET A 1 88 ? 9.305 -5.867 2.066 1 97.12 88 MET A O 1
ATOM 728 N N . GLY A 1 89 ? 10.156 -4.898 0.174 1 96.81 89 GLY A N 1
ATOM 729 C CA . GLY A 1 89 ? 11.289 -5.816 0.2 1 96.81 89 GLY A CA 1
ATOM 730 C C . GLY A 1 89 ? 12.188 -5.688 -1.013 1 96.81 89 GLY A C 1
ATOM 731 O O . GLY A 1 89 ? 12.227 -4.637 -1.656 1 96.81 89 GLY A O 1
ATOM 732 N N . GLN A 1 90 ? 12.945 -6.742 -1.117 1 96.88 90 GLN A N 1
ATOM 733 C CA . GLN A 1 90 ? 13.875 -6.871 -2.23 1 96.88 90 GLN A CA 1
ATOM 734 C C . GLN A 1 90 ? 13.523 -8.07 -3.107 1 96.88 90 GLN A C 1
ATOM 736 O O . GLN A 1 90 ? 13.078 -9.102 -2.605 1 96.88 90 GLN A O 1
ATOM 741 N N . LEU A 1 91 ? 13.695 -7.879 -4.383 1 95.69 91 LEU A N 1
ATOM 742 C CA . LEU A 1 91 ? 13.445 -9.016 -5.262 1 95.69 91 LEU A CA 1
ATOM 743 C C . LEU A 1 91 ? 14.609 -9.211 -6.23 1 95.69 91 LEU A C 1
ATOM 745 O O . LEU A 1 91 ? 15.195 -8.242 -6.715 1 95.69 91 LEU A O 1
ATOM 749 N N . LYS A 1 92 ? 15.016 -10.414 -6.43 1 96.31 92 LYS A N 1
ATOM 750 C CA . LYS A 1 92 ? 16.016 -10.867 -7.398 1 96.31 92 LYS A CA 1
ATOM 751 C C . LYS A 1 92 ? 15.375 -11.742 -8.477 1 96.31 92 LYS A C 1
ATOM 753 O O . LYS A 1 92 ? 14.812 -12.797 -8.172 1 96.31 92 LYS A O 1
ATOM 758 N N . ALA A 1 93 ? 15.438 -11.289 -9.703 1 95.5 93 ALA A N 1
ATOM 759 C CA . ALA A 1 93 ? 14.922 -12.039 -10.836 1 95.5 93 ALA A CA 1
ATOM 760 C C . ALA A 1 93 ? 16.047 -12.453 -11.781 1 95.5 93 ALA A C 1
ATOM 762 O O . ALA A 1 93 ? 16.797 -11.602 -12.266 1 95.5 93 ALA A O 1
ATOM 763 N N . ASP A 1 94 ? 16.094 -13.719 -12.055 1 96.94 94 ASP A N 1
ATOM 764 C CA . ASP A 1 94 ? 17.125 -14.242 -12.961 1 96.94 94 ASP A CA 1
ATOM 765 C C . ASP A 1 94 ? 18.5 -13.664 -12.625 1 96.94 94 ASP A C 1
ATOM 767 O O . ASP A 1 94 ? 18.984 -13.812 -11.5 1 96.94 94 ASP A O 1
ATOM 771 N N . ASN A 1 95 ? 19.156 -12.938 -13.609 1 96.44 95 ASN A N 1
ATOM 772 C CA . ASN A 1 95 ? 20.5 -12.398 -13.391 1 96.44 95 ASN A CA 1
ATOM 773 C C . ASN A 1 95 ? 20.453 -10.883 -13.188 1 96.44 95 ASN A C 1
ATOM 775 O O . ASN A 1 95 ? 21.5 -10.219 -13.234 1 96.44 95 ASN A O 1
ATOM 779 N N . ASP A 1 96 ? 19.281 -10.422 -12.891 1 95.12 96 ASP A N 1
ATOM 780 C CA . ASP A 1 96 ? 19.141 -8.984 -12.664 1 95.12 96 ASP A CA 1
ATOM 781 C C . ASP A 1 96 ? 19.688 -8.594 -11.297 1 95.12 96 ASP A C 1
ATOM 783 O O . ASP A 1 96 ? 19.781 -9.43 -10.398 1 95.12 96 ASP A O 1
ATOM 787 N N . PRO A 1 97 ? 20.078 -7.32 -11.211 1 94.81 97 PRO A N 1
ATOM 788 C CA . PRO A 1 97 ? 20.422 -6.859 -9.859 1 94.81 97 PRO A CA 1
ATOM 789 C C . PRO A 1 97 ? 19.234 -6.934 -8.898 1 94.81 97 PRO A C 1
ATOM 791 O O . PRO A 1 97 ? 18.078 -6.957 -9.336 1 94.81 97 PRO A O 1
ATOM 794 N N . VAL A 1 98 ? 19.547 -7.016 -7.609 1 95.44 98 VAL A N 1
ATOM 795 C CA . VAL A 1 98 ? 18.5 -6.957 -6.582 1 95.44 98 VAL A CA 1
ATOM 796 C C . VAL A 1 98 ? 17.797 -5.602 -6.633 1 95.44 98 VAL A C 1
ATOM 798 O O . VAL A 1 98 ? 18.453 -4.559 -6.691 1 95.44 98 VAL A O 1
ATOM 801 N N . MET A 1 99 ? 16.469 -5.598 -6.641 1 94.06 99 MET A N 1
ATOM 802 C CA . MET A 1 99 ? 15.68 -4.371 -6.703 1 94.06 99 MET A CA 1
ATOM 803 C C . MET A 1 99 ? 14.703 -4.297 -5.535 1 94.06 99 MET A C 1
ATOM 805 O O . MET A 1 99 ? 14.164 -5.32 -5.105 1 94.06 99 MET A O 1
ATOM 809 N N . GLY A 1 100 ? 14.547 -3.084 -5.074 1 95.31 100 GLY A N 1
ATOM 810 C CA . GLY A 1 100 ? 13.477 -2.902 -4.105 1 95.31 100 GLY A CA 1
ATOM 811 C C . GLY A 1 100 ? 12.094 -2.973 -4.727 1 95.31 100 GLY A C 1
ATOM 812 O O . GLY A 1 100 ? 11.914 -2.641 -5.898 1 95.31 100 GLY A O 1
ATOM 813 N N . PHE A 1 101 ? 11.125 -3.416 -3.973 1 96.62 101 PHE A N 1
ATOM 814 C CA . PHE A 1 101 ? 9.75 -3.426 -4.457 1 96.62 101 PHE A CA 1
ATOM 815 C C . PHE A 1 101 ? 8.773 -3.092 -3.332 1 96.62 101 PHE A C 1
ATOM 817 O O . PHE A 1 101 ? 9.148 -3.105 -2.156 1 96.62 101 PHE A O 1
ATOM 824 N N . GLN A 1 102 ? 7.609 -2.701 -3.641 1 97.19 102 GLN A N 1
ATOM 825 C CA . GLN A 1 102 ? 6.465 -2.547 -2.75 1 97.19 102 GLN A CA 1
ATOM 826 C C . GLN A 1 102 ? 5.215 -3.188 -3.346 1 97.19 102 GLN A C 1
ATOM 828 O O . GLN A 1 102 ? 5.031 -3.189 -4.566 1 97.19 102 GLN A O 1
ATOM 833 N N . GLN A 1 103 ? 4.41 -3.691 -2.508 1 98.56 103 GLN A N 1
ATOM 834 C CA . GLN A 1 103 ? 3.158 -4.305 -2.947 1 98.56 103 GLN A CA 1
ATOM 835 C C . GLN A 1 103 ? 2.068 -4.148 -1.891 1 98.56 103 GLN A C 1
ATOM 837 O O . GLN A 1 103 ? 2.344 -4.219 -0.691 1 98.56 103 GLN A O 1
ATOM 842 N N . VAL A 1 104 ? 0.863 -3.922 -2.348 1 98.88 104 VAL A N 1
ATOM 843 C CA . VAL A 1 104 ? -0.298 -3.736 -1.483 1 98.88 104 VAL A CA 1
ATOM 844 C C . VAL A 1 104 ? -1.378 -4.754 -1.842 1 98.88 104 VAL A C 1
ATOM 846 O O . VAL A 1 104 ? -1.655 -4.984 -3.021 1 98.88 104 VAL A O 1
ATOM 849 N N . PHE A 1 105 ? -1.908 -5.363 -0.819 1 98.81 105 PHE A N 1
ATOM 850 C CA . PHE A 1 105 ? -3.043 -6.258 -1.011 1 98.81 105 PHE A CA 1
ATOM 851 C C . PHE A 1 105 ? -4.242 -5.797 -0.188 1 98.81 105 PHE A C 1
ATOM 853 O O . PHE A 1 105 ? -4.078 -5.281 0.919 1 98.81 105 PHE A O 1
ATOM 860 N N . GLN A 1 106 ? -5.348 -5.977 -0.75 1 98.44 106 GLN A N 1
ATOM 861 C CA . GLN A 1 106 ? -6.539 -6.004 0.087 1 98.44 106 GLN A CA 1
ATOM 862 C C . GLN A 1 106 ? -7.125 -7.41 0.166 1 98.44 106 GLN A C 1
ATOM 864 O O . GLN A 1 106 ? -7.473 -8 -0.858 1 98.44 106 GLN A O 1
ATOM 869 N N . LEU A 1 107 ? -7.207 -7.918 1.391 1 98.06 107 LEU A N 1
ATOM 870 C CA . LEU A 1 107 ? -7.801 -9.227 1.644 1 98.06 107 LEU A CA 1
ATOM 871 C C . LEU A 1 107 ? -9.242 -9.086 2.119 1 98.06 107 LEU A C 1
ATOM 873 O O . LEU A 1 107 ? -9.555 -8.18 2.898 1 98.06 107 LEU A O 1
ATOM 877 N N . ARG A 1 108 ? -10.031 -9.945 1.627 1 95.81 108 ARG A N 1
ATOM 878 C CA . ARG A 1 108 ? -11.445 -9.953 1.994 1 95.81 108 ARG A CA 1
ATOM 879 C C . ARG A 1 108 ? -11.906 -11.367 2.354 1 95.81 108 ARG A C 1
ATOM 881 O O . ARG A 1 108 ? -11.453 -12.344 1.758 1 95.81 108 ARG A O 1
ATOM 888 N N . ASN A 1 109 ? -12.805 -11.375 3.273 1 92.38 109 ASN A N 1
ATOM 889 C CA . ASN A 1 109 ? -13.43 -12.641 3.639 1 92.38 109 ASN A CA 1
ATOM 890 C C . ASN A 1 109 ? -14.781 -12.82 2.949 1 92.38 109 ASN A C 1
ATOM 892 O O . ASN A 1 109 ? -15.719 -12.062 3.205 1 92.38 109 ASN A O 1
ATOM 896 N N . GLU A 1 110 ? -14.82 -13.672 1.979 1 83.56 110 GLU A N 1
ATOM 897 C CA . GLU A 1 110 ? -16.078 -13.992 1.314 1 83.56 110 GLU A CA 1
ATOM 898 C C . GLU A 1 110 ? -16.547 -15.406 1.646 1 83.56 110 GLU A C 1
ATOM 900 O O . GLU A 1 110 ? -15.914 -16.391 1.232 1 83.56 110 GLU A O 1
ATOM 905 N N . LEU A 1 111 ? -17.672 -15.469 2.26 1 83.31 111 LEU A N 1
ATOM 906 C CA . LEU A 1 111 ? -18.297 -16.734 2.605 1 83.31 111 LEU A CA 1
ATOM 907 C C . LEU A 1 111 ? -17.328 -17.641 3.359 1 83.31 111 LEU A C 1
ATOM 909 O O . LEU A 1 111 ? -17.156 -18.812 3 1 83.31 111 LEU A O 1
ATOM 913 N N . GLY A 1 112 ? -16.469 -17.062 4.324 1 84.88 112 GLY A N 1
ATOM 914 C CA . GLY A 1 112 ? -15.609 -17.844 5.207 1 84.88 112 GLY A CA 1
ATOM 915 C C . GLY A 1 112 ? -14.227 -18.094 4.629 1 84.88 112 GLY A C 1
ATOM 916 O O . GLY A 1 112 ? -13.383 -18.719 5.277 1 84.88 112 GLY A O 1
ATOM 917 N N . SER A 1 113 ? -13.969 -17.578 3.449 1 89.88 113 SER A N 1
ATOM 918 C CA . SER A 1 113 ? -12.672 -17.781 2.82 1 89.88 113 SER A CA 1
ATOM 919 C C . SER A 1 113 ? -12 -16.453 2.494 1 89.88 113 SER A C 1
ATOM 921 O O . SER A 1 113 ? -12.617 -15.578 1.896 1 89.88 113 SER A O 1
ATOM 923 N N . TRP A 1 114 ? -10.805 -16.391 2.908 1 94.38 114 TRP A N 1
ATOM 924 C CA . TRP A 1 114 ? -10.031 -15.188 2.646 1 94.38 114 TRP A CA 1
ATOM 925 C C . TRP A 1 114 ? -9.438 -15.219 1.242 1 94.38 114 TRP A C 1
ATOM 927 O O . TRP A 1 114 ? -8.953 -16.266 0.787 1 94.38 114 TRP A O 1
ATOM 937 N N . GLY A 1 115 ? -9.594 -14.125 0.569 1 96 115 GLY A N 1
ATOM 938 C CA . GLY A 1 115 ? -9 -13.945 -0.744 1 96 115 GLY A CA 1
ATOM 939 C C . GLY A 1 115 ? -8.562 -12.516 -1.01 1 96 115 GLY A C 1
ATOM 940 O O . GLY A 1 115 ? -8.859 -11.617 -0.221 1 96 115 GLY A O 1
ATOM 941 N N . CYS A 1 116 ? -7.891 -12.344 -2.098 1 98.12 116 CYS A N 1
ATOM 942 C CA . CYS A 1 116 ? -7.355 -11.039 -2.477 1 98.12 116 CYS A CA 1
ATOM 943 C C . CYS A 1 116 ? -8.273 -10.336 -3.465 1 98.12 116 CYS A C 1
ATOM 945 O O . CYS A 1 116 ? -8.594 -10.883 -4.523 1 98.12 116 CYS A O 1
ATOM 947 N N . SER A 1 117 ? -8.719 -9.156 -3.1 1 97.69 117 SER A N 1
ATOM 948 C CA . SER A 1 117 ? -9.594 -8.391 -3.988 1 97.69 117 SER A CA 1
ATOM 949 C C . SER A 1 117 ? -8.82 -7.312 -4.734 1 97.69 117 SER A C 1
ATOM 951 O O . SER A 1 117 ? -9.266 -6.824 -5.773 1 97.69 117 SER A O 1
ATOM 953 N N . ASN A 1 118 ? -7.738 -6.871 -4.23 1 98.69 118 ASN A N 1
ATOM 954 C CA . ASN A 1 118 ? -6.906 -5.832 -4.828 1 98.69 118 ASN A CA 1
ATOM 955 C C . ASN A 1 118 ? -5.422 -6.125 -4.641 1 98.69 118 ASN A C 1
ATOM 957 O O . ASN A 1 118 ? -5.004 -6.582 -3.574 1 98.69 118 ASN A O 1
ATOM 961 N N . ASP A 1 119 ? -4.664 -5.863 -5.621 1 98.88 119 ASP A N 1
ATOM 962 C CA . ASP A 1 119 ? -3.229 -6.113 -5.672 1 98.88 119 ASP A CA 1
ATOM 963 C C . ASP A 1 119 ? -2.512 -5.031 -6.477 1 98.88 119 ASP A C 1
ATOM 965 O O . ASP A 1 119 ? -2.818 -4.816 -7.648 1 98.88 119 ASP A O 1
ATOM 969 N N . MET A 1 120 ? -1.564 -4.297 -5.863 1 98.88 120 MET A N 1
ATOM 970 C CA . MET A 1 120 ? -0.787 -3.283 -6.574 1 98.88 120 MET A CA 1
ATOM 971 C C . MET A 1 120 ? 0.707 -3.479 -6.336 1 98.88 120 MET A C 1
ATOM 973 O O . MET A 1 120 ? 1.156 -3.529 -5.191 1 98.88 120 MET A O 1
ATOM 977 N N . PHE A 1 121 ? 1.453 -3.578 -7.414 1 98.69 121 PHE A N 1
ATOM 978 C CA . PHE A 1 121 ? 2.883 -3.855 -7.352 1 98.69 121 PHE A CA 1
ATOM 979 C C . PHE A 1 121 ? 3.676 -2.775 -8.078 1 98.69 121 PHE A C 1
ATOM 981 O O . PHE A 1 121 ? 3.314 -2.367 -9.18 1 98.69 121 PHE A O 1
ATOM 988 N N . ARG A 1 122 ? 4.762 -2.262 -7.43 1 97.62 122 ARG A N 1
ATOM 989 C CA . ARG A 1 122 ? 5.727 -1.378 -8.078 1 97.62 122 ARG A CA 1
ATOM 990 C C . ARG A 1 122 ? 7.152 -1.718 -7.652 1 97.62 122 ARG A C 1
ATOM 992 O O . ARG A 1 122 ? 7.402 -2.016 -6.48 1 97.62 122 ARG A O 1
ATOM 999 N N . LEU A 1 123 ? 8.086 -1.542 -8.602 1 95.88 123 LEU A N 1
ATOM 1000 C CA . LEU A 1 123 ? 9.516 -1.562 -8.289 1 95.88 123 LEU A CA 1
ATOM 1001 C C . LEU A 1 123 ? 9.961 -0.22 -7.723 1 95.88 123 LEU A C 1
ATOM 1003 O O . LEU A 1 123 ? 9.445 0.83 -8.117 1 95.88 123 LEU A O 1
ATOM 1007 N N . SER A 1 124 ? 10.953 -0.234 -6.848 1 93.88 124 SER A N 1
ATOM 1008 C CA . SER A 1 124 ? 11.406 0.964 -6.145 1 93.88 124 SER A CA 1
ATOM 1009 C C . SER A 1 124 ? 12.281 1.832 -7.043 1 93.88 124 SER A C 1
ATOM 1011 O O . SER A 1 124 ? 12.656 2.945 -6.664 1 93.88 124 SER A O 1
ATOM 1013 N N . ILE A 1 125 ? 12.648 1.425 -8.141 1 89.06 125 ILE A N 1
ATOM 1014 C CA . ILE A 1 125 ? 13.5 2.178 -9.055 1 89.06 125 ILE A CA 1
ATOM 1015 C C . ILE A 1 125 ? 12.82 3.496 -9.422 1 89.06 125 ILE A C 1
ATOM 1017 O O . ILE A 1 125 ? 13.477 4.426 -9.898 1 89.06 125 ILE A O 1
ATOM 1021 N N . HIS A 1 126 ? 11.562 3.619 -9.211 1 86.56 126 HIS A N 1
ATOM 1022 C CA . HIS A 1 126 ? 10.805 4.816 -9.562 1 86.56 126 HIS A CA 1
ATOM 1023 C C . HIS A 1 126 ? 11.086 5.953 -8.578 1 86.56 126 HIS A C 1
ATOM 1025 O O . HIS A 1 126 ? 10.844 7.121 -8.898 1 86.56 126 HIS A O 1
ATOM 1031 N N . ASN A 1 127 ? 11.539 5.684 -7.336 1 83.25 127 ASN A N 1
ATOM 1032 C CA . ASN A 1 127 ? 11.828 6.703 -6.336 1 83.25 127 ASN A CA 1
ATOM 1033 C C . ASN A 1 127 ? 13.188 7.352 -6.574 1 83.25 127 ASN A C 1
ATOM 1035 O O . ASN A 1 127 ? 13.477 8.422 -6.035 1 83.25 127 ASN A O 1
ATOM 1039 N N . PHE A 1 128 ? 14.031 6.719 -7.293 1 73.31 128 PHE A N 1
ATOM 1040 C CA . PHE A 1 128 ? 15.391 7.246 -7.422 1 73.31 128 PHE A CA 1
ATOM 1041 C C . PHE A 1 128 ? 15.711 7.559 -8.883 1 73.31 128 PHE A C 1
ATOM 1043 O O . PHE A 1 128 ? 15.289 6.836 -9.781 1 73.31 128 PHE A O 1
ATOM 1050 N N . GLY A 1 129 ? 15.141 8.711 -9.391 1 52.06 129 GLY A N 1
ATOM 1051 C CA . GLY A 1 129 ? 15.461 9.07 -10.758 1 52.06 129 GLY A CA 1
ATOM 1052 C C . GLY A 1 129 ? 16.734 8.414 -11.266 1 52.06 129 GLY A C 1
ATOM 1053 O O . GLY A 1 129 ? 17.688 8.234 -10.508 1 52.06 129 GLY A O 1
ATOM 1054 N N . ALA A 1 130 ? 16.5 7.723 -12.477 1 39.56 130 ALA A N 1
ATOM 1055 C CA . ALA A 1 130 ? 17.719 7.352 -13.211 1 39.56 130 ALA A CA 1
ATOM 1056 C C . ALA A 1 130 ? 18.656 8.547 -13.359 1 39.56 130 ALA A C 1
ATOM 1058 O O . ALA A 1 130 ? 18.203 9.688 -13.43 1 39.56 130 ALA A O 1
ATOM 1059 N N . MET B 1 1 ? -11.188 18.75 -22.844 1 40.34 1 MET B N 1
ATOM 1060 C CA . MET B 1 1 ? -11.719 17.391 -23.016 1 40.34 1 MET B CA 1
ATOM 1061 C C . MET B 1 1 ? -12.047 16.766 -21.672 1 40.34 1 MET B C 1
ATOM 1063 O O . MET B 1 1 ? -11.398 17.047 -20.672 1 40.34 1 MET B O 1
ATOM 1067 N N . ALA B 1 2 ? -13.211 16.188 -21.516 1 55.84 2 ALA B N 1
ATOM 1068 C CA . ALA B 1 2 ? -13.742 15.703 -20.234 1 55.84 2 ALA B CA 1
ATOM 1069 C C . ALA B 1 2 ? -12.852 14.609 -19.656 1 55.84 2 ALA B C 1
ATOM 1071 O O . ALA B 1 2 ? -12.352 13.75 -20.375 1 55.84 2 ALA B O 1
ATOM 1072 N N . ASP B 1 3 ? -12.297 14.789 -18.5 1 70.94 3 ASP B N 1
ATOM 1073 C CA . ASP B 1 3 ? -11.508 13.789 -17.797 1 70.94 3 ASP B CA 1
ATOM 1074 C C . ASP B 1 3 ? -12.203 12.43 -17.812 1 70.94 3 ASP B C 1
ATOM 1076 O O . ASP B 1 3 ? -13.281 12.273 -17.234 1 70.94 3 ASP B O 1
ATOM 1080 N N . GLU B 1 4 ? -11.93 11.562 -18.734 1 81.25 4 GLU B N 1
ATOM 1081 C CA . GLU B 1 4 ? -12.555 10.266 -19 1 81.25 4 GLU B CA 1
ATOM 1082 C C . GLU B 1 4 ? -12.148 9.242 -17.938 1 81.25 4 GLU B C 1
ATOM 1084 O O . GLU B 1 4 ? -12.641 8.109 -17.953 1 81.25 4 GLU B O 1
ATOM 1089 N N . ARG B 1 5 ? -11.414 9.711 -16.984 1 85.31 5 ARG B N 1
ATOM 1090 C CA . ARG B 1 5 ? -11.016 8.766 -15.945 1 85.31 5 ARG B CA 1
ATOM 1091 C C . ARG B 1 5 ? -12.188 8.43 -15.031 1 85.31 5 ARG B C 1
ATOM 1093 O O . ARG B 1 5 ? -13.062 9.273 -14.805 1 85.31 5 ARG B O 1
ATOM 1100 N N . PRO B 1 6 ? -12.211 7.164 -14.531 1 92 6 PRO B N 1
ATOM 1101 C CA . PRO B 1 6 ? -13.289 6.82 -13.594 1 92 6 PRO B CA 1
ATOM 1102 C C . PRO B 1 6 ? -13.281 7.691 -12.344 1 92 6 PRO B C 1
ATOM 1104 O O . PRO B 1 6 ? -12.227 8.188 -11.93 1 92 6 PRO B O 1
ATOM 1107 N N . ASP B 1 7 ? -14.422 7.848 -11.773 1 93.62 7 ASP B N 1
ATOM 1108 C CA . ASP B 1 7 ? -14.602 8.711 -10.609 1 93.62 7 ASP B CA 1
ATOM 1109 C C . ASP B 1 7 ? -13.648 8.312 -9.484 1 93.62 7 ASP B C 1
ATOM 1111 O O . ASP B 1 7 ? -13.062 9.18 -8.82 1 93.62 7 ASP B O 1
ATOM 1115 N N . TRP B 1 8 ? -13.508 6.984 -9.227 1 95.56 8 TRP B N 1
ATOM 1116 C CA . TRP B 1 8 ? -12.664 6.539 -8.125 1 95.56 8 TRP B CA 1
ATOM 1117 C C . TRP B 1 8 ? -11.219 6.961 -8.344 1 95.56 8 TRP B C 1
ATOM 1119 O O . TRP B 1 8 ? -10.5 7.273 -7.387 1 95.56 8 TRP B O 1
ATOM 1129 N N . GLN B 1 9 ? -10.734 6.934 -9.555 1 96.94 9 GLN B N 1
ATOM 1130 C CA . GLN B 1 9 ? -9.383 7.379 -9.867 1 96.94 9 GLN B CA 1
ATOM 1131 C C . GLN B 1 9 ? -9.211 8.867 -9.586 1 96.94 9 GLN B C 1
ATOM 1133 O O . GLN B 1 9 ? -8.219 9.289 -8.992 1 96.94 9 GLN B O 1
ATOM 1138 N N . LYS B 1 10 ? -10.117 9.68 -10.016 1 96.94 10 LYS B N 1
ATOM 1139 C CA . LYS B 1 10 ? -10.086 11.125 -9.781 1 96.94 10 LYS B CA 1
ATOM 1140 C C . LYS B 1 10 ? -10.086 11.43 -8.289 1 96.94 10 LYS B C 1
ATOM 1142 O O . LYS B 1 10 ? -9.312 12.273 -7.824 1 96.94 10 LYS B O 1
ATOM 1147 N N . ILE B 1 11 ? -10.93 10.727 -7.59 1 97.12 11 ILE B N 1
ATOM 1148 C CA . ILE B 1 11 ? -11.047 10.93 -6.148 1 97.12 11 ILE B CA 1
ATOM 1149 C C . ILE B 1 11 ? -9.719 10.578 -5.469 1 97.12 11 ILE B C 1
ATOM 1151 O O . ILE B 1 11 ? -9.227 11.336 -4.633 1 97.12 11 ILE B O 1
ATOM 1155 N N . GLY B 1 12 ? -9.156 9.422 -5.812 1 98.12 12 GLY B N 1
ATOM 1156 C CA . GLY B 1 12 ? -7.871 9.031 -5.25 1 98.12 12 GLY B CA 1
ATOM 1157 C C . GLY B 1 12 ? -6.773 10.047 -5.5 1 98.12 12 GLY B C 1
ATOM 1158 O O . GLY B 1 12 ? -6.059 10.438 -4.574 1 98.12 12 GLY B O 1
ATOM 1159 N N . GLU B 1 13 ? -6.723 10.492 -6.73 1 97.81 13 GLU B N 1
ATOM 1160 C CA . GLU B 1 13 ? -5.684 11.445 -7.121 1 97.81 13 GLU B CA 1
ATOM 1161 C C . GLU B 1 13 ? -5.875 12.789 -6.426 1 97.81 13 GLU B C 1
ATOM 1163 O O . GLU B 1 13 ? -4.902 13.414 -6.004 1 97.81 13 GLU B O 1
ATOM 1168 N N . GLU B 1 14 ? -7.039 13.219 -6.328 1 97.12 14 GLU B N 1
ATOM 1169 C CA . GLU B 1 14 ? -7.336 14.461 -5.621 1 97.12 14 GLU B CA 1
ATOM 1170 C C . GLU B 1 14 ? -6.988 14.352 -4.141 1 97.12 14 GLU B C 1
ATOM 1172 O O . GLU B 1 14 ? -6.469 15.297 -3.549 1 97.12 14 GLU B O 1
ATOM 1177 N N . PHE B 1 15 ? -7.348 13.227 -3.547 1 97.81 15 PHE B N 1
ATOM 1178 C CA . PHE B 1 15 ? -7.008 13 -2.146 1 97.81 15 PHE B CA 1
ATOM 1179 C C . PHE B 1 15 ? -5.504 13.086 -1.933 1 97.81 15 PHE B C 1
ATOM 1181 O O . PHE B 1 15 ? -5.043 13.719 -0.982 1 97.81 15 PHE B O 1
ATOM 1188 N N . ILE B 1 16 ? -4.715 12.406 -2.791 1 98.38 16 ILE B N 1
ATOM 1189 C CA . ILE B 1 16 ? -3.258 12.414 -2.701 1 98.38 16 ILE B CA 1
ATOM 1190 C C . ILE B 1 16 ? -2.752 13.859 -2.727 1 98.38 16 ILE B C 1
ATOM 1192 O O . ILE B 1 16 ? -1.95 14.258 -1.878 1 98.38 16 ILE B O 1
ATOM 1196 N N . GLN B 1 17 ? -3.223 14.617 -3.65 1 97.12 17 GLN B N 1
ATOM 1197 C CA . GLN B 1 17 ? -2.803 16 -3.783 1 97.12 17 GLN B CA 1
ATOM 1198 C C . GLN B 1 17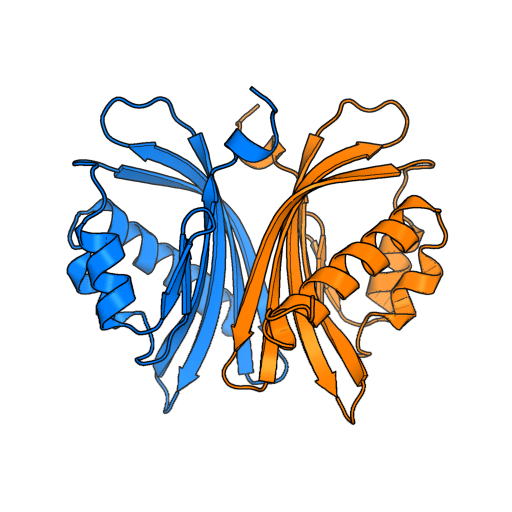 ? -3.135 16.797 -2.525 1 97.12 17 GLN B C 1
ATOM 1200 O O . GLN B 1 17 ? -2.297 17.547 -2.018 1 97.12 17 GLN B O 1
ATOM 1205 N N . LEU B 1 18 ? -4.309 16.656 -2.066 1 96.12 18 LEU B N 1
ATOM 1206 C CA . LEU B 1 18 ? -4.762 17.375 -0.882 1 96.12 18 LEU B CA 1
ATOM 1207 C C . LEU B 1 18 ? -3.932 16.984 0.338 1 96.12 18 LEU B C 1
ATOM 1209 O O . LEU B 1 18 ? -3.467 17.859 1.077 1 96.12 18 LEU B O 1
ATOM 1213 N N . TYR B 1 19 ? -3.787 15.695 0.548 1 97.69 19 TYR B N 1
ATOM 1214 C CA . TYR B 1 19 ? -3.086 15.172 1.714 1 97.69 19 TYR B CA 1
ATOM 1215 C C . TYR B 1 19 ? -1.674 15.734 1.803 1 97.69 19 TYR B C 1
ATOM 1217 O O . TYR B 1 19 ? -1.291 16.312 2.828 1 97.69 19 TYR B O 1
ATOM 1225 N N . TYR B 1 20 ? -0.942 15.641 0.762 1 97.38 20 TYR B N 1
ATOM 1226 C CA . TYR B 1 20 ? 0.46 16.031 0.835 1 97.38 20 TYR B CA 1
ATOM 1227 C C . TYR B 1 20 ? 0.603 17.547 0.799 1 97.38 20 TYR B C 1
ATOM 1229 O O . TYR B 1 20 ? 1.53 18.109 1.391 1 97.38 20 TYR B O 1
ATOM 1237 N N . SER B 1 21 ? -0.298 18.219 0.06 1 95.44 21 SER B N 1
ATOM 1238 C CA . SER B 1 21 ? -0.303 19.672 0.139 1 95.44 21 SER B CA 1
ATOM 1239 C C . SER B 1 21 ? -0.46 20.156 1.579 1 95.44 21 SER B C 1
ATOM 1241 O O . SER B 1 21 ? 0.275 21.031 2.031 1 95.44 21 SER B O 1
ATOM 1243 N N . ARG B 1 22 ? -1.375 19.547 2.348 1 95.19 22 ARG B N 1
ATOM 1244 C CA . ARG B 1 22 ? -1.593 19.906 3.75 1 95.19 22 ARG B CA 1
ATOM 1245 C C . ARG B 1 22 ? -0.404 19.484 4.609 1 95.19 22 ARG B C 1
ATOM 1247 O O . ARG B 1 22 ? 0.029 20.234 5.484 1 95.19 22 ARG B O 1
ATOM 1254 N N . PHE B 1 23 ? 0.094 18.328 4.355 1 96.56 23 PHE B N 1
ATOM 1255 C CA . PHE B 1 23 ? 1.218 17.812 5.125 1 96.56 23 PHE B CA 1
ATOM 1256 C C . PHE B 1 23 ? 2.43 18.719 4.996 1 96.56 23 PHE B C 1
ATOM 1258 O O . PHE B 1 23 ? 3.082 19.031 5.992 1 96.56 23 PHE B O 1
ATOM 1265 N N . ASP B 1 24 ? 2.713 19.203 3.799 1 95.69 24 ASP B N 1
ATOM 1266 C CA . ASP B 1 24 ? 3.943 19.922 3.486 1 95.69 24 ASP B CA 1
ATOM 1267 C C . ASP B 1 24 ? 3.85 21.375 3.914 1 95.69 24 ASP B C 1
ATOM 1269 O O . ASP B 1 24 ? 4.871 22.031 4.125 1 95.69 24 ASP B O 1
ATOM 1273 N N . THR B 1 25 ? 2.684 21.969 3.957 1 89.62 25 THR B N 1
ATOM 1274 C CA . THR B 1 25 ? 2.533 23.375 4.309 1 89.62 25 THR B CA 1
ATOM 1275 C C . THR B 1 25 ? 2.455 23.547 5.82 1 89.62 25 THR B C 1
ATOM 1277 O O . THR B 1 25 ? 2.412 24.672 6.32 1 89.62 25 THR B O 1
ATOM 1280 N N . GLY B 1 26 ? 2.566 22.531 6.59 1 73.25 26 GLY B N 1
ATOM 1281 C CA . GLY B 1 26 ? 2.758 22.594 8.031 1 73.25 26 GLY B CA 1
ATOM 1282 C C . GLY B 1 26 ? 1.456 22.703 8.805 1 73.25 26 GLY B C 1
ATOM 1283 O O . GLY B 1 26 ? 1.464 22.891 10.023 1 73.25 26 GLY B O 1
ATOM 1284 N N . ASN B 1 27 ? 0.383 22.688 8.227 1 83.75 27 ASN B N 1
ATOM 1285 C CA . ASN B 1 27 ? -0.882 22.594 8.945 1 83.75 27 ASN B CA 1
ATOM 1286 C C . ASN B 1 27 ? -1.315 21.141 9.141 1 83.75 27 ASN B C 1
ATOM 1288 O O . ASN B 1 27 ? -2.367 20.734 8.648 1 83.75 27 ASN B O 1
ATOM 1292 N N . ARG B 1 28 ? -0.532 20.406 9.938 1 86.19 28 ARG B N 1
ATOM 1293 C CA . ARG B 1 28 ? -0.751 18.969 10.094 1 86.19 28 ARG B CA 1
ATOM 1294 C C . ARG B 1 28 ? -2.01 18.688 10.914 1 86.19 28 ARG B C 1
ATOM 1296 O O . ARG B 1 28 ? -2.637 17.641 10.766 1 86.19 28 ARG B O 1
ATOM 1303 N N . SER B 1 29 ? -2.391 19.656 11.727 1 91.44 29 SER B N 1
ATOM 1304 C CA . SER B 1 29 ? -3.631 19.5 12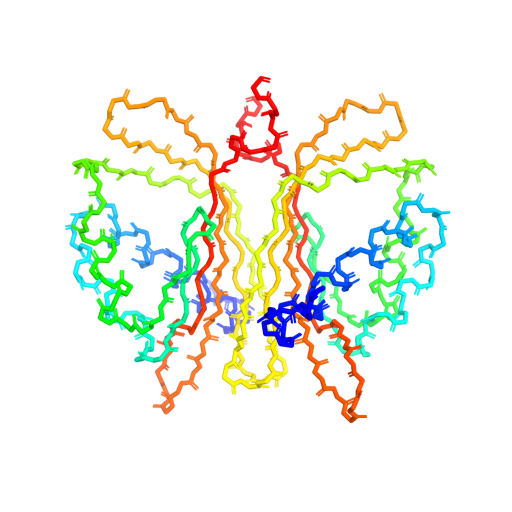.484 1 91.44 29 SER B CA 1
ATOM 1305 C C . SER B 1 29 ? -4.832 19.391 11.555 1 91.44 29 SER B C 1
ATOM 1307 O O . SER B 1 29 ? -5.785 18.656 11.852 1 91.44 29 SER B O 1
ATOM 1309 N N . SER B 1 30 ? -4.742 20.094 10.43 1 93.94 30 SER B N 1
ATOM 1310 C CA . SER B 1 30 ? -5.852 20.078 9.484 1 93.94 30 SER B CA 1
ATOM 1311 C C . SER B 1 30 ? -5.973 18.734 8.789 1 93.94 30 SER B C 1
ATOM 1313 O O . SER B 1 30 ? -7.008 18.422 8.203 1 93.94 30 SER B O 1
ATOM 1315 N N . LEU B 1 31 ? -4.902 17.891 8.828 1 96.06 31 LEU B N 1
ATOM 1316 C CA . LEU B 1 31 ? -4.957 16.547 8.25 1 96.06 31 LEU B CA 1
ATOM 1317 C C . LEU B 1 31 ? -6.012 15.695 8.953 1 96.06 31 LEU B C 1
ATOM 1319 O O . LEU B 1 31 ? -6.523 14.734 8.367 1 96.06 31 LEU B O 1
ATOM 1323 N N . GLY B 1 32 ? -6.316 16.031 10.195 1 95.94 32 GLY B N 1
ATOM 1324 C CA . GLY B 1 32 ? -7.332 15.305 10.945 1 95.94 32 GLY B CA 1
ATOM 1325 C C . GLY B 1 32 ? -8.664 15.219 10.219 1 95.94 32 GLY B C 1
ATOM 1326 O O . GLY B 1 32 ? -9.383 14.234 10.352 1 95.94 32 GLY B O 1
ATOM 1327 N N . GLU B 1 33 ? -8.984 16.266 9.461 1 94.81 33 GLU B N 1
ATOM 1328 C CA . GLU B 1 33 ? -10.25 16.344 8.742 1 94.81 33 GLU B CA 1
ATOM 1329 C C . GLU B 1 33 ? -10.336 15.258 7.668 1 94.81 33 GLU B C 1
ATOM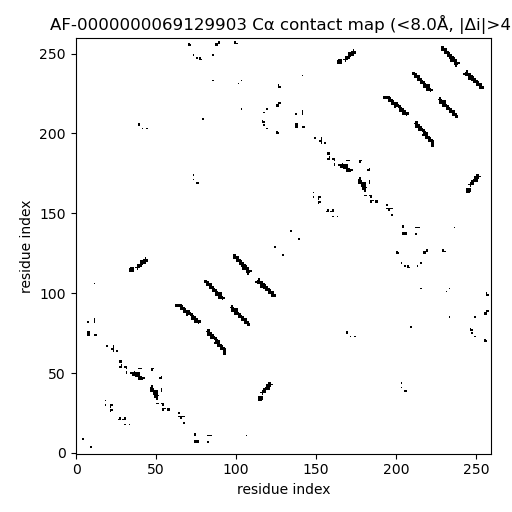 1331 O O . GLU B 1 33 ? -11.422 14.953 7.176 1 94.81 33 GLU B O 1
ATOM 1336 N N . LEU B 1 34 ? -9.211 14.695 7.277 1 96.75 34 LEU B N 1
ATOM 1337 C CA . LEU B 1 34 ? -9.18 13.719 6.199 1 96.75 34 LEU B CA 1
ATOM 1338 C C . LEU B 1 34 ? -9.414 12.312 6.734 1 96.75 34 LEU B C 1
ATOM 1340 O O . LEU B 1 34 ? -9.688 11.383 5.965 1 96.75 34 LEU B O 1
ATOM 1344 N N . TYR B 1 35 ? -9.281 12.109 8.047 1 97.31 35 TYR B N 1
ATOM 1345 C CA . TYR B 1 35 ? -9.391 10.773 8.633 1 97.3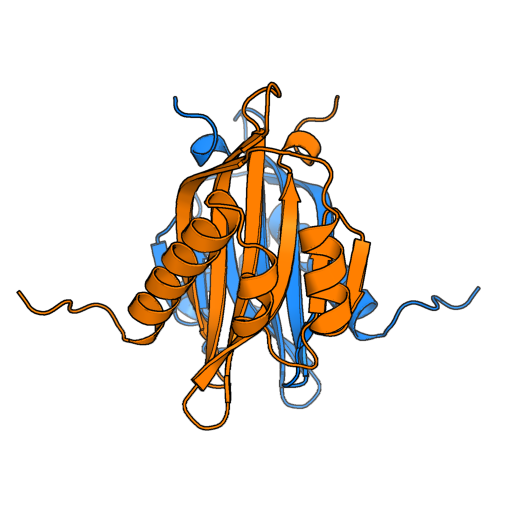1 35 TYR B CA 1
ATOM 1346 C C . TYR B 1 35 ? -10.781 10.555 9.219 1 97.31 35 TYR B C 1
ATOM 1348 O O . TYR B 1 35 ? -11.367 11.461 9.812 1 97.31 35 TYR B O 1
ATOM 1356 N N . TYR B 1 36 ? -11.25 9.352 9.094 1 94.75 36 TYR B N 1
ATOM 1357 C CA . TYR B 1 36 ? -12.414 8.93 9.867 1 94.75 36 TYR B CA 1
ATOM 1358 C C . TYR B 1 36 ? -12.07 8.828 11.352 1 94.75 36 TYR B C 1
ATOM 1360 O O . TYR B 1 36 ? -10.914 8.625 11.711 1 94.75 36 TYR B O 1
ATOM 1368 N N . GLN B 1 37 ? -13.125 8.875 12.156 1 93.75 37 GLN B N 1
ATOM 1369 C CA . GLN B 1 37 ? -12.93 8.883 13.602 1 93.75 37 GLN B CA 1
ATOM 1370 C C . GLN B 1 37 ? -12.219 7.613 14.062 1 93.75 37 GLN B C 1
ATOM 1372 O O . GLN B 1 37 ? -11.367 7.668 14.961 1 93.75 37 GLN B O 1
ATOM 1377 N N . SER B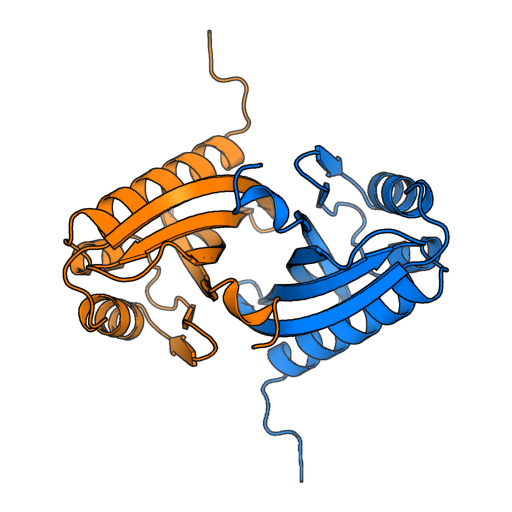 1 38 ? -12.523 6.48 13.461 1 95.12 38 SER B N 1
ATOM 1378 C CA . SER B 1 38 ? -11.953 5.207 13.891 1 95.12 38 SER B CA 1
ATOM 1379 C C . SER B 1 38 ? -10.844 4.75 12.953 1 95.12 38 SER B C 1
ATOM 1381 O O . SER B 1 38 ? -10.641 3.547 12.773 1 95.12 38 SER B O 1
ATOM 1383 N N . ALA B 1 39 ? -10.148 5.629 12.281 1 97.75 39 ALA B N 1
ATOM 1384 C CA . ALA B 1 39 ? -9.109 5.293 11.312 1 97.75 39 ALA B CA 1
ATOM 1385 C C . ALA B 1 39 ? -7.922 4.621 11.992 1 97.75 39 ALA B C 1
ATOM 1387 O O . ALA B 1 39 ? -7.707 4.797 13.188 1 97.75 39 ALA B O 1
ATOM 1388 N N . TRP B 1 40 ? -7.285 3.818 11.242 1 98.31 40 TRP B N 1
ATOM 1389 C CA . TRP B 1 40 ? -6.012 3.229 11.641 1 98.31 40 TRP B CA 1
ATOM 1390 C C . TRP B 1 40 ? -4.855 3.85 10.859 1 98.31 40 TRP B C 1
ATOM 1392 O O . TRP B 1 40 ? -4.977 4.105 9.656 1 98.31 40 TRP B O 1
ATOM 1402 N N . MET B 1 41 ? -3.721 4.023 11.594 1 98.75 41 MET B N 1
ATOM 1403 C CA . MET B 1 41 ? -2.48 4.426 10.938 1 98.75 41 MET B CA 1
ATOM 1404 C C . MET B 1 41 ? -1.306 3.586 11.43 1 98.75 41 MET B C 1
ATOM 1406 O O . MET B 1 41 ? -1.205 3.287 12.617 1 98.75 41 MET B O 1
ATOM 1410 N N . THR B 1 42 ? -0.506 3.096 10.523 1 98.75 42 THR B N 1
ATOM 1411 C CA . THR B 1 42 ? 0.823 2.59 10.852 1 98.75 42 THR B CA 1
ATOM 1412 C C . THR B 1 42 ? 1.902 3.535 10.328 1 98.75 42 THR B C 1
ATOM 1414 O O . THR B 1 42 ? 1.956 3.83 9.133 1 98.75 42 THR B O 1
ATOM 1417 N N . TRP B 1 43 ? 2.668 4.078 11.211 1 98.62 43 TRP B N 1
ATOM 1418 C CA . TRP B 1 43 ? 3.781 4.961 10.883 1 98.62 43 TRP B CA 1
ATOM 1419 C C . TRP B 1 43 ? 5.117 4.312 11.234 1 98.62 43 TRP B C 1
ATOM 1421 O O . TRP B 1 43 ? 5.465 4.191 12.406 1 98.62 43 TRP B O 1
ATOM 1431 N N . GLU B 1 44 ? 5.852 3.869 10.203 1 97.44 44 GLU B N 1
ATOM 1432 C CA . GLU B 1 44 ? 7.133 3.199 10.414 1 97.44 44 GLU B CA 1
ATOM 1433 C C . GLU B 1 44 ? 6.992 2.023 11.375 1 97.44 44 GLU B C 1
ATOM 1435 O O . GLU B 1 44 ? 7.793 1.87 12.297 1 97.44 44 GLU B O 1
ATOM 1440 N N . GLY B 1 45 ? 5.895 1.325 11.172 1 97.38 45 GLY B N 1
ATOM 1441 C CA . GLY B 1 45 ? 5.715 0.089 11.914 1 97.38 45 GLY B CA 1
ATOM 1442 C C . GLY B 1 45 ? 4.918 0.273 13.195 1 97.38 45 GLY B C 1
ATOM 1443 O O . GLY B 1 45 ? 4.453 -0.702 13.789 1 97.38 45 GLY B O 1
ATOM 1444 N N . GLU B 1 46 ? 4.793 1.459 13.664 1 98 46 GLU B N 1
ATOM 1445 C CA . GLU B 1 46 ? 4.02 1.729 14.875 1 98 46 GLU B CA 1
ATOM 1446 C C . GLU B 1 46 ? 2.553 1.987 14.539 1 98 46 GLU B C 1
ATOM 1448 O O . GLU B 1 46 ? 2.242 2.773 13.641 1 98 46 GLU B O 1
ATOM 1453 N N . MET B 1 47 ? 1.673 1.411 15.352 1 98 47 MET B N 1
ATOM 1454 C CA . MET B 1 47 ? 0.246 1.458 15.047 1 98 47 MET B CA 1
ATOM 1455 C C . MET B 1 47 ? -0.463 2.488 15.914 1 98 47 MET B C 1
ATOM 1457 O O . MET B 1 47 ? -0.191 2.586 17.109 1 98 47 MET B O 1
ATOM 1461 N N . PHE B 1 48 ? -1.36 3.25 15.32 1 98.56 48 PHE B N 1
ATOM 1462 C CA . PHE B 1 48 ? -2.193 4.254 15.969 1 98.56 48 PHE B CA 1
ATOM 1463 C C . PHE B 1 48 ? -3.656 4.078 15.578 1 98.56 48 PHE B C 1
ATOM 1465 O O . PHE B 1 48 ? -3.965 3.771 14.422 1 98.56 48 PHE B O 1
ATOM 1472 N N . HIS B 1 49 ? -4.465 4.266 16.516 1 98.06 49 HIS B N 1
ATOM 1473 C CA . HIS B 1 49 ? -5.891 4.09 16.266 1 98.06 49 HIS B CA 1
ATOM 1474 C C . HIS B 1 49 ? -6.684 5.312 16.719 1 98.06 49 HIS B C 1
ATOM 1476 O O . HIS B 1 49 ? -6.531 5.773 17.844 1 98.06 49 HIS B O 1
ATOM 1482 N N . GLY B 1 50 ? -7.48 5.793 15.789 1 97.94 50 GLY B N 1
ATOM 1483 C CA . GLY B 1 50 ? -8.328 6.934 16.094 1 97.94 50 GLY B CA 1
ATOM 1484 C C . GLY B 1 50 ? -7.77 8.242 15.57 1 97.94 50 GLY B C 1
ATOM 1485 O O . GLY B 1 50 ? -6.566 8.484 15.641 1 97.94 50 GLY B O 1
ATOM 1486 N N . LYS B 1 51 ? -8.68 9.039 15.109 1 97.31 51 LYS B N 1
ATOM 1487 C CA . LYS B 1 51 ? -8.328 10.305 14.477 1 97.31 51 LYS B CA 1
ATOM 1488 C C . LYS B 1 51 ? -7.477 11.164 15.398 1 97.31 51 LYS B C 1
ATOM 1490 O O . LYS B 1 51 ? -6.453 11.719 14.984 1 97.31 51 LYS B O 1
ATOM 1495 N N . GLU B 1 52 ? -7.887 11.312 16.656 1 97.62 52 GLU B N 1
ATOM 1496 C CA . GLU B 1 52 ? -7.168 12.172 17.594 1 97.62 52 GLU B CA 1
ATOM 1497 C C . GLU B 1 52 ? -5.742 11.672 17.812 1 97.62 52 GLU B C 1
ATOM 1499 O O . GLU B 1 52 ? -4.801 12.469 17.844 1 97.62 52 GLU B O 1
ATOM 1504 N N . VAL B 1 53 ? -5.629 10.375 17.969 1 98.31 53 VAL B N 1
ATOM 1505 C CA . VAL B 1 53 ? -4.32 9.766 18.203 1 98.31 53 VAL B CA 1
ATOM 1506 C C . VAL B 1 53 ? -3.439 9.961 16.969 1 98.31 53 VAL B C 1
ATOM 1508 O O . VAL B 1 53 ? -2.26 10.297 17.094 1 98.31 53 VAL B O 1
ATOM 1511 N N . ILE B 1 54 ? -4.012 9.758 15.75 1 98.31 54 ILE B N 1
ATOM 1512 C CA . ILE B 1 54 ? -3.299 9.906 14.484 1 98.31 54 ILE B CA 1
ATOM 1513 C C . ILE B 1 54 ? -2.832 11.352 14.32 1 98.31 54 ILE B C 1
ATOM 1515 O O . ILE B 1 54 ? -1.667 11.602 14.008 1 98.31 54 ILE B O 1
ATOM 1519 N N . VAL B 1 55 ? -3.736 12.281 14.57 1 97.31 55 VAL B N 1
ATOM 1520 C CA . VAL B 1 55 ? -3.41 13.695 14.43 1 97.31 55 VAL B CA 1
ATOM 1521 C C . VAL B 1 55 ? -2.307 14.078 15.414 1 97.31 55 VAL B C 1
ATOM 1523 O O . VAL B 1 55 ? -1.386 14.82 15.07 1 97.31 55 VAL B O 1
ATOM 1526 N N . ASN B 1 56 ? -2.412 13.586 16.641 1 97.56 56 ASN B N 1
ATOM 1527 C CA . ASN B 1 56 ? -1.361 13.828 17.625 1 97.56 56 ASN B CA 1
ATOM 1528 C C . ASN B 1 56 ? -0.01 13.312 17.141 1 97.56 56 ASN B C 1
ATOM 1530 O O . ASN B 1 56 ? 1.004 14.008 17.25 1 97.56 56 ASN B O 1
ATOM 1534 N N . LYS B 1 57 ? 0.019 12.156 16.609 1 98.06 57 LYS B N 1
ATOM 1535 C CA . LYS B 1 57 ? 1.259 11.609 16.062 1 98.06 57 LYS B CA 1
ATOM 1536 C C . LYS B 1 57 ? 1.814 12.508 14.969 1 98.06 57 LYS B C 1
ATOM 1538 O O . LYS B 1 57 ? 2.996 12.859 14.977 1 98.06 57 LYS B O 1
ATOM 1543 N N . LEU B 1 58 ? 0.98 12.938 14.047 1 96.81 58 LEU B N 1
ATOM 1544 C CA . LEU B 1 58 ? 1.4 13.719 12.891 1 96.81 58 LEU B CA 1
ATOM 1545 C C . LEU B 1 58 ? 1.882 15.102 13.312 1 96.81 58 LEU B C 1
ATOM 1547 O O . LEU B 1 58 ? 2.795 15.664 12.703 1 96.81 58 LEU B O 1
ATOM 1551 N N . THR B 1 59 ? 1.252 15.633 14.367 1 95.25 59 THR B N 1
ATOM 1552 C CA . THR B 1 59 ? 1.586 16.984 14.789 1 95.25 59 THR B CA 1
ATOM 1553 C C . THR B 1 59 ? 2.826 16.984 15.68 1 95.25 59 THR B C 1
ATOM 1555 O O . THR B 1 59 ? 3.412 18.031 15.945 1 95.25 59 THR B O 1
ATOM 1558 N N . THR B 1 60 ? 3.256 15.797 16.141 1 95.06 60 THR B N 1
ATOM 1559 C CA . THR B 1 60 ? 4.395 15.727 17.047 1 95.06 60 THR B CA 1
ATOM 1560 C C . THR B 1 60 ? 5.633 15.203 16.328 1 95.06 60 THR B C 1
ATOM 1562 O O . THR B 1 60 ? 6.645 14.898 16.969 1 95.06 60 THR B O 1
ATOM 1565 N N . LEU B 1 61 ? 5.465 14.961 15.031 1 94.75 61 LEU B N 1
ATOM 1566 C CA . LEU B 1 61 ? 6.645 14.578 14.266 1 94.75 61 LEU B CA 1
ATOM 1567 C C . LEU B 1 61 ? 7.738 15.633 14.383 1 94.75 61 LEU B C 1
ATOM 1569 O O . LEU B 1 61 ? 7.453 16.828 14.359 1 94.75 61 LEU B O 1
ATOM 1573 N N . PRO B 1 62 ? 9.023 15.297 14.406 1 91.69 62 PRO B N 1
ATOM 1574 C CA . PRO B 1 62 ? 10.102 16.172 14.883 1 91.69 62 PRO B CA 1
ATOM 1575 C C . PRO B 1 62 ? 10.664 17.062 13.781 1 91.69 62 PRO B C 1
ATOM 1577 O O . PRO B 1 62 ? 11.539 17.891 14.039 1 91.69 62 PRO B O 1
ATOM 1580 N N . PHE B 1 63 ? 10.203 17.031 12.633 1 92.69 63 PHE B N 1
ATOM 1581 C CA . PHE B 1 63 ? 10.789 17.844 11.57 1 92.69 63 PHE B CA 1
ATOM 1582 C C . PHE B 1 63 ? 10.055 19.172 11.438 1 92.69 63 PHE B C 1
ATOM 1584 O O . PHE B 1 63 ? 8.852 19.234 11.703 1 92.69 63 PHE B O 1
ATOM 1591 N N . LYS B 1 64 ? 10.766 20.281 10.945 1 92.56 64 LYS B N 1
ATOM 1592 C CA . LYS B 1 64 ? 10.219 21.609 10.758 1 92.56 64 LYS B CA 1
ATOM 1593 C C . LYS B 1 64 ? 9.664 21.781 9.344 1 92.56 64 LYS B C 1
ATOM 1595 O O . LYS B 1 64 ? 8.617 22.406 9.148 1 92.56 64 LYS B O 1
ATOM 1600 N N . THR B 1 65 ? 10.445 21.359 8.406 1 94.38 65 THR B N 1
ATOM 1601 C CA . THR B 1 65 ? 10.023 21.391 7.008 1 94.38 65 THR B CA 1
ATOM 1602 C C . THR B 1 65 ? 9.992 19.984 6.414 1 94.38 65 THR B C 1
ATOM 1604 O O . THR B 1 65 ? 10.781 19.125 6.812 1 94.38 65 THR B O 1
ATOM 1607 N N . ILE B 1 66 ? 9.086 19.797 5.516 1 96.25 66 ILE B N 1
ATOM 1608 C CA . ILE B 1 66 ? 8.992 18.531 4.805 1 96.25 66 ILE B CA 1
ATOM 1609 C C . ILE B 1 66 ? 8.391 18.766 3.42 1 96.25 66 ILE B C 1
ATOM 1611 O O . ILE B 1 66 ? 7.504 19.609 3.25 1 96.25 66 ILE B O 1
ATOM 1615 N N . GLN B 1 67 ? 8.938 18.047 2.443 1 96.62 67 GLN B N 1
ATOM 1616 C CA . GLN B 1 67 ? 8.43 18.094 1.076 1 96.62 67 GLN B CA 1
ATOM 1617 C C . GLN B 1 67 ? 8.367 16.703 0.46 1 96.62 67 GLN B C 1
ATOM 1619 O O . GLN B 1 67 ? 9.352 15.961 0.484 1 96.62 67 GLN B O 1
ATOM 1624 N N . HIS B 1 68 ? 7.176 16.422 0.001 1 97.06 68 HIS B N 1
ATOM 1625 C CA . HIS B 1 68 ? 6.996 15.156 -0.707 1 97.06 68 HIS B CA 1
ATOM 1626 C C . HIS B 1 68 ? 6.977 15.367 -2.217 1 97.06 68 HIS B C 1
ATOM 1628 O O . HIS B 1 68 ? 6.344 16.312 -2.707 1 97.06 68 HIS B O 1
ATOM 1634 N N . ASN B 1 69 ? 7.715 14.594 -2.932 1 97.06 69 ASN B N 1
ATOM 1635 C CA . ASN B 1 69 ? 7.641 14.477 -4.383 1 97.06 69 ASN B CA 1
ATOM 1636 C C . ASN B 1 69 ? 7.113 13.109 -4.812 1 97.06 69 ASN B C 1
ATOM 1638 O O . ASN B 1 69 ? 7.812 12.109 -4.684 1 97.06 69 ASN B O 1
ATOM 1642 N N . ILE B 1 70 ? 5.891 13.07 -5.309 1 97.56 70 ILE B N 1
ATOM 1643 C CA . ILE B 1 70 ? 5.262 11.805 -5.691 1 97.56 70 ILE B CA 1
ATOM 1644 C C . ILE B 1 70 ? 5.797 11.352 -7.043 1 97.56 70 ILE B C 1
ATOM 1646 O O . ILE B 1 70 ? 5.676 12.062 -8.039 1 97.56 70 ILE B O 1
ATOM 1650 N N . THR B 1 71 ? 6.395 10.203 -7.098 1 97.56 71 THR B N 1
ATOM 1651 C CA . THR B 1 71 ? 6.957 9.695 -8.344 1 97.56 71 THR B CA 1
ATOM 1652 C C . THR B 1 71 ? 5.977 8.742 -9.023 1 97.56 71 THR B C 1
ATOM 1654 O O . THR B 1 71 ? 5.902 8.711 -10.258 1 97.56 71 THR B O 1
ATOM 1657 N N . LYS B 1 72 ? 5.234 7.961 -8.305 1 97.75 72 LYS B N 1
ATOM 1658 C CA . LYS B 1 72 ? 4.191 7.078 -8.812 1 97.75 72 LYS B CA 1
ATOM 1659 C C . LYS B 1 72 ? 3.01 7.004 -7.855 1 97.75 72 LYS B C 1
ATOM 1661 O O . LYS B 1 72 ? 3.174 7.168 -6.645 1 97.75 72 LYS B O 1
ATOM 1666 N N . GLN B 1 73 ? 1.904 6.801 -8.375 1 98.19 73 GLN B N 1
ATOM 1667 C CA . GLN B 1 73 ? 0.685 6.57 -7.605 1 98.19 73 GLN B CA 1
ATOM 1668 C C . GLN B 1 73 ? -0.277 5.66 -8.359 1 98.19 73 GLN B C 1
ATOM 1670 O O . GLN B 1 73 ? -0.371 5.723 -9.586 1 98.19 73 GLN B O 1
ATOM 1675 N N . ASP B 1 74 ? -0.932 4.758 -7.656 1 98.62 74 ASP B N 1
ATOM 1676 C CA . ASP B 1 74 ? -1.951 3.861 -8.195 1 98.62 74 ASP B CA 1
ATOM 1677 C C . ASP B 1 74 ? -3.199 3.857 -7.316 1 98.62 74 ASP B C 1
ATOM 1679 O O . ASP B 1 74 ? -3.098 3.867 -6.09 1 98.62 74 ASP B O 1
ATOM 1683 N N . CYS B 1 75 ? -4.383 3.891 -7.969 1 98.62 75 CYS B N 1
ATOM 1684 C CA . CYS B 1 75 ? -5.668 3.783 -7.289 1 98.62 75 CYS B CA 1
ATOM 1685 C C . CYS B 1 75 ? -6.473 2.604 -7.82 1 98.62 75 CYS B C 1
ATOM 1687 O O . CYS B 1 75 ? -6.438 2.312 -9.016 1 98.62 75 CYS B O 1
ATOM 1689 N N . GLN B 1 76 ? -7.148 1.959 -6.965 1 98.5 76 GLN B N 1
ATOM 1690 C CA . GLN B 1 76 ? -8.07 0.899 -7.359 1 98.5 76 GLN B CA 1
ATOM 1691 C C . GLN B 1 76 ? -9.391 1.007 -6.602 1 98.5 76 GLN B C 1
ATOM 1693 O O . GLN B 1 76 ? -9.398 1.315 -5.406 1 98.5 76 GLN B O 1
ATOM 1698 N N . PRO B 1 77 ? -10.477 0.734 -7.277 1 97.12 77 PRO B N 1
ATOM 1699 C CA . PRO B 1 77 ? -11.742 0.555 -6.547 1 97.12 77 PRO B CA 1
ATOM 1700 C C . PRO B 1 77 ? -11.805 -0.778 -5.809 1 97.12 77 PRO B C 1
ATOM 1702 O O . PRO B 1 77 ? -11.125 -1.734 -6.184 1 97.12 77 PRO B O 1
ATOM 1705 N N . THR B 1 78 ? -12.562 -0.867 -4.73 1 95 78 THR B N 1
ATOM 1706 C CA . THR B 1 78 ? -12.805 -2.115 -4.016 1 95 78 THR B CA 1
ATOM 1707 C C . THR B 1 78 ? -14.281 -2.5 -4.082 1 95 78 THR B C 1
ATOM 1709 O O . THR B 1 78 ? -15.133 -1.661 -4.379 1 95 78 THR B O 1
ATOM 1712 N N . PRO B 1 79 ? -14.617 -3.701 -3.814 1 88.31 79 PRO B N 1
ATOM 1713 C CA . PRO B 1 79 ? -16.016 -4.148 -3.883 1 88.31 79 PRO B CA 1
ATOM 1714 C C . PRO B 1 79 ? -16.906 -3.434 -2.879 1 88.31 79 PRO B C 1
ATOM 1716 O O . PRO B 1 79 ? -18.125 -3.336 -3.092 1 88.31 79 PRO B O 1
ATOM 1719 N N . ASP B 1 80 ? -16.438 -2.861 -1.796 1 89.31 80 ASP B N 1
ATOM 1720 C CA . ASP B 1 80 ? -17.219 -2.205 -0.755 1 89.31 80 ASP B CA 1
ATOM 1721 C C . ASP B 1 80 ? -17.266 -0.694 -0.973 1 89.31 80 ASP B C 1
ATOM 1723 O O . ASP B 1 80 ? -17.438 0.071 -0.021 1 89.31 80 ASP B O 1
ATOM 1727 N N . ASN B 1 81 ? -17.062 -0.264 -2.213 1 90.69 81 ASN B N 1
ATOM 1728 C CA . ASN B 1 81 ? -17.141 1.136 -2.615 1 90.69 81 ASN B CA 1
ATOM 1729 C C . ASN B 1 81 ? -16.078 1.978 -1.922 1 90.69 81 ASN B C 1
ATOM 1731 O O . ASN B 1 81 ? -16.344 3.094 -1.478 1 90.69 81 ASN B O 1
ATOM 1735 N N . CYS B 1 82 ? -15.031 1.352 -1.691 1 96.38 82 CYS B N 1
ATOM 1736 C CA . CYS B 1 82 ? -13.844 2.039 -1.191 1 96.38 82 CYS B CA 1
ATOM 1737 C C . CYS B 1 82 ? -12.797 2.188 -2.287 1 96.38 82 CYS B C 1
ATOM 1739 O O . CYS B 1 82 ? -13.047 1.836 -3.441 1 96.38 82 CYS B O 1
ATOM 1741 N N . ILE B 1 83 ? -11.773 2.908 -2.01 1 98.06 83 ILE B N 1
ATOM 1742 C CA . ILE B 1 83 ? -10.633 3.076 -2.908 1 98.06 83 ILE B CA 1
ATOM 1743 C C . ILE B 1 83 ? -9.344 2.77 -2.162 1 98.06 83 ILE B C 1
ATOM 1745 O O . ILE B 1 83 ? -9.094 3.311 -1.082 1 98.06 83 ILE B O 1
ATOM 1749 N N . VAL B 1 84 ? -8.547 1.887 -2.66 1 98.56 84 VAL B N 1
ATOM 1750 C CA . VAL B 1 84 ? -7.195 1.69 -2.148 1 98.56 84 VAL B CA 1
ATOM 1751 C C . VAL B 1 84 ? -6.211 2.518 -2.969 1 98.56 84 VAL B C 1
ATOM 1753 O O . VAL B 1 84 ? -6.258 2.514 -4.199 1 98.56 84 VAL B O 1
ATOM 1756 N N . VAL B 1 85 ? -5.355 3.23 -2.281 1 98.81 85 VAL B N 1
ATOM 1757 C CA . VAL B 1 85 ? -4.414 4.156 -2.896 1 98.81 85 VAL B CA 1
ATOM 1758 C C . VAL B 1 85 ? -2.988 3.793 -2.488 1 98.81 85 VAL B C 1
ATOM 1760 O O . VAL B 1 85 ? -2.689 3.664 -1.298 1 98.81 85 VAL B O 1
ATOM 1763 N N . MET B 1 86 ? -2.107 3.59 -3.41 1 98.75 86 MET B N 1
ATOM 1764 C CA . MET B 1 86 ? -0.685 3.369 -3.17 1 98.75 86 MET B CA 1
ATOM 1765 C C . MET B 1 86 ? 0.146 4.523 -3.721 1 98.75 86 MET B C 1
ATOM 1767 O O . MET B 1 86 ? -0.005 4.902 -4.883 1 98.75 86 MET B O 1
ATOM 1771 N N . VAL B 1 87 ? 0.969 5.043 -2.889 1 98.5 87 VAL B N 1
ATOM 1772 C CA . VAL B 1 87 ? 1.799 6.184 -3.262 1 98.5 87 VAL B CA 1
ATOM 1773 C C . VAL B 1 87 ? 3.271 5.852 -3.031 1 98.5 87 VAL B C 1
ATOM 1775 O O . VAL B 1 87 ? 3.627 5.258 -2.012 1 98.5 87 VAL B O 1
ATOM 1778 N N . MET B 1 88 ? 4.074 6.23 -3.945 1 97.12 88 MET B N 1
ATOM 1779 C CA . MET B 1 88 ? 5.527 6.191 -3.834 1 97.12 88 MET B CA 1
ATOM 1780 C C . MET B 1 88 ? 6.141 7.539 -4.199 1 97.12 88 MET B C 1
ATOM 1782 O O . MET B 1 88 ? 5.59 8.273 -5.02 1 97.12 88 MET B O 1
ATOM 1786 N N . GLY B 1 89 ? 7.262 7.785 -3.541 1 96.88 89 GLY B N 1
ATOM 1787 C CA . GLY B 1 89 ? 7.945 9.023 -3.885 1 96.88 89 GLY B CA 1
ATOM 1788 C C . GLY B 1 89 ? 9.188 9.266 -3.051 1 96.88 89 GLY B C 1
ATOM 1789 O O . GLY B 1 89 ? 9.781 8.328 -2.514 1 96.88 89 GLY B O 1
ATOM 1790 N N . GLN B 1 90 ? 9.547 10.516 -3.135 1 96.88 90 GLN B N 1
ATOM 1791 C CA . GLN B 1 90 ? 10.703 11.008 -2.387 1 96.88 90 GLN B CA 1
ATOM 1792 C C . GLN B 1 90 ? 10.281 12.07 -1.376 1 96.88 90 GLN B C 1
ATOM 1794 O O . GLN B 1 90 ? 9.383 12.867 -1.64 1 96.88 90 GLN B O 1
ATOM 1799 N N . LEU B 1 91 ? 10.914 12.016 -0.244 1 95.69 91 LEU B N 1
ATOM 1800 C CA . LEU B 1 91 ? 10.609 13.047 0.74 1 95.69 91 LEU B CA 1
ATOM 1801 C C . LEU B 1 91 ? 11.891 13.688 1.271 1 95.69 91 LEU B C 1
ATOM 1803 O O . LEU B 1 91 ? 12.891 13 1.475 1 95.69 91 LEU B O 1
ATOM 1807 N N . LYS B 1 92 ? 11.906 14.977 1.378 1 96.31 92 LYS B N 1
ATOM 1808 C CA . LYS B 1 92 ? 12.953 15.797 1.981 1 96.31 92 LYS B CA 1
ATOM 1809 C C . LYS B 1 92 ? 12.453 16.469 3.256 1 96.31 92 LYS B C 1
ATOM 1811 O O . LYS B 1 92 ? 11.5 17.25 3.219 1 96.31 92 LYS B O 1
ATOM 1816 N N . ALA B 1 93 ? 13.07 16.141 4.367 1 95.56 93 ALA B N 1
ATOM 1817 C CA . ALA B 1 93 ? 12.742 16.75 5.652 1 95.56 93 ALA B CA 1
ATOM 1818 C C . ALA B 1 93 ? 13.914 17.562 6.199 1 95.56 93 ALA B C 1
ATOM 1820 O O . ALA B 1 93 ? 15.016 17.031 6.359 1 95.56 93 ALA B O 1
ATOM 1821 N N . ASP B 1 94 ? 13.625 18.781 6.508 1 96.94 94 ASP B N 1
ATOM 1822 C CA . ASP B 1 94 ? 14.648 19.672 7.055 1 96.94 94 ASP B CA 1
ATOM 1823 C C . ASP B 1 94 ? 15.945 19.562 6.254 1 96.94 94 ASP B C 1
ATOM 1825 O O . ASP B 1 94 ? 15.961 19.797 5.043 1 96.94 94 ASP B O 1
ATOM 1829 N N . ASN B 1 95 ? 17.109 19.156 6.934 1 96.44 95 ASN B N 1
ATOM 1830 C CA . ASN B 1 95 ? 18.391 19.078 6.254 1 96.44 95 ASN B CA 1
ATOM 1831 C C . ASN B 1 95 ? 18.797 17.625 5.996 1 96.44 95 ASN B C 1
ATOM 1833 O O . ASN B 1 95 ? 19.953 17.344 5.668 1 96.44 95 ASN B O 1
ATOM 1837 N N . ASP B 1 96 ? 17.812 16.781 6.074 1 95.19 96 ASP B N 1
ATOM 1838 C CA . ASP B 1 96 ? 18.094 15.375 5.828 1 95.19 96 ASP B CA 1
ATOM 1839 C C . ASP B 1 96 ? 18.234 15.094 4.336 1 95.19 96 ASP B C 1
ATOM 1841 O O . ASP B 1 96 ? 17.75 15.867 3.502 1 95.19 96 ASP B O 1
ATOM 1845 N N . PRO B 1 97 ? 18.969 14.031 4.055 1 94.88 97 PRO B N 1
ATOM 1846 C CA . PRO B 1 97 ? 18.984 13.625 2.646 1 94.88 97 PRO B CA 1
ATOM 1847 C C . PRO B 1 97 ? 17.594 13.242 2.133 1 94.88 97 PRO B C 1
ATOM 1849 O O . PRO B 1 97 ? 16.719 12.906 2.926 1 94.88 97 PRO B O 1
ATOM 1852 N N . VAL B 1 98 ? 17.422 13.336 0.819 1 95.44 98 VAL B N 1
ATOM 1853 C CA . VAL B 1 98 ? 16.188 12.875 0.188 1 95.44 98 VAL B CA 1
ATOM 1854 C C . VAL B 1 98 ? 16.031 11.375 0.395 1 95.44 98 VAL B C 1
ATOM 1856 O O . VAL B 1 98 ? 16.984 10.609 0.18 1 95.44 98 VAL B O 1
ATOM 1859 N N . MET B 1 99 ? 14.859 10.93 0.845 1 94.06 99 MET B N 1
ATOM 1860 C CA . MET B 1 99 ? 14.578 9.516 1.095 1 94.06 99 MET B CA 1
ATOM 1861 C C . MET B 1 99 ? 13.359 9.055 0.311 1 94.06 99 MET B C 1
ATOM 1863 O O . MET B 1 99 ? 12.406 9.812 0.135 1 94.06 99 MET B O 1
ATOM 1867 N N . GLY B 1 100 ? 13.477 7.828 -0.146 1 95.31 100 GLY B N 1
ATOM 1868 C CA . GLY B 1 100 ? 12.273 7.246 -0.717 1 95.31 100 GLY B CA 1
ATOM 1869 C C . GLY B 1 100 ? 11.227 6.887 0.325 1 95.31 100 GLY B C 1
ATOM 1870 O O . GLY B 1 100 ? 11.57 6.578 1.469 1 95.31 100 GLY B O 1
ATOM 1871 N N . PHE B 1 101 ? 9.977 6.945 -0.039 1 96.62 101 PHE B N 1
ATOM 1872 C CA . PHE B 1 101 ? 8.922 6.523 0.872 1 96.62 101 PHE B CA 1
ATOM 1873 C C . PHE B 1 101 ? 7.801 5.82 0.114 1 96.62 101 PHE B C 1
ATOM 1875 O O . PHE B 1 101 ? 7.734 5.891 -1.114 1 96.62 101 PHE B O 1
ATOM 1882 N N . GLN B 1 102 ? 7.004 5.074 0.76 1 97.12 102 GLN B N 1
ATOM 1883 C CA . GLN B 1 102 ? 5.75 4.492 0.292 1 97.12 102 GLN B CA 1
ATOM 1884 C C . GLN B 1 102 ? 4.629 4.715 1.303 1 97.12 102 GLN B C 1
ATOM 1886 O O . GLN B 1 102 ? 4.871 4.723 2.512 1 97.12 102 GLN B O 1
ATOM 1891 N N . GLN B 1 103 ? 3.479 4.883 0.805 1 98.62 103 GLN B N 1
ATOM 1892 C CA . GLN B 1 103 ? 2.314 5.074 1.664 1 98.62 103 GLN B CA 1
ATOM 1893 C C . GLN B 1 103 ? 1.055 4.504 1.019 1 98.62 103 GLN B C 1
ATOM 1895 O O . GLN B 1 103 ? 0.88 4.59 -0.199 1 98.62 103 GLN B O 1
ATOM 1900 N N . VAL B 1 104 ? 0.214 3.918 1.83 1 98.88 104 VAL B N 1
ATOM 1901 C CA . VAL B 1 104 ? -1.035 3.307 1.387 1 98.88 104 VAL B CA 1
ATOM 1902 C C . VAL B 1 104 ? -2.209 3.928 2.141 1 98.88 104 VAL B C 1
ATOM 1904 O O . VAL B 1 104 ? -2.139 4.133 3.355 1 98.88 104 VAL B O 1
ATOM 1907 N N . PHE B 1 105 ? -3.221 4.266 1.391 1 98.81 105 PHE B N 1
ATOM 1908 C CA . PHE B 1 105 ? -4.457 4.742 2 1 98.81 105 PHE B CA 1
ATOM 1909 C C . PHE B 1 105 ? -5.633 3.861 1.594 1 98.81 105 PHE B C 1
ATOM 1911 O O . PHE B 1 105 ? -5.68 3.357 0.47 1 98.81 105 PHE B O 1
ATOM 1918 N N . GLN B 1 106 ? -6.496 3.703 2.5 1 98.44 106 GLN B N 1
ATOM 1919 C CA . GLN B 1 106 ? -7.836 3.287 2.107 1 98.44 106 GLN B CA 1
ATOM 1920 C C . GLN B 1 106 ? -8.844 4.418 2.305 1 98.44 106 GLN B C 1
ATOM 1922 O O . GLN B 1 106 ? -9.008 4.922 3.418 1 98.44 106 GLN B O 1
ATOM 1927 N N . LEU B 1 107 ? -9.484 4.797 1.213 1 98.12 107 LEU B N 1
ATOM 1928 C CA . LEU B 1 107 ? -10.523 5.816 1.247 1 98.12 107 LEU B CA 1
ATOM 1929 C C . LEU B 1 107 ? -11.914 5.176 1.265 1 98.12 107 LEU B C 1
ATOM 1931 O O . LEU B 1 107 ? -12.148 4.176 0.581 1 98.12 107 LEU B O 1
ATOM 1935 N N . ARG B 1 108 ? -12.742 5.75 2.037 1 95.94 108 ARG B N 1
ATOM 1936 C CA . ARG B 1 108 ? -14.117 5.27 2.152 1 95.94 108 ARG B CA 1
ATOM 1937 C C . ARG B 1 108 ? -15.109 6.418 2.039 1 95.94 108 ARG B C 1
ATOM 1939 O O . ARG B 1 108 ? -14.836 7.531 2.492 1 95.94 108 ARG B O 1
ATOM 1946 N N . ASN B 1 109 ? -16.203 6.074 1.467 1 92.62 109 ASN B N 1
ATOM 1947 C CA . ASN B 1 109 ? -17.297 7.031 1.395 1 92.62 109 ASN B CA 1
ATOM 1948 C C . ASN B 1 109 ? -18.328 6.781 2.486 1 92.62 109 ASN B C 1
ATOM 1950 O O . ASN B 1 109 ? -18.984 5.738 2.502 1 92.62 109 ASN B O 1
ATOM 1954 N N . GLU B 1 110 ? -18.359 7.629 3.463 1 84 110 GLU B N 1
ATOM 1955 C CA . GLU B 1 110 ? -19.375 7.543 4.504 1 84 110 GLU B CA 1
ATOM 1956 C C . GLU B 1 110 ? -20.359 8.703 4.414 1 84 110 GLU B C 1
ATOM 1958 O O . GLU B 1 110 ? -19.984 9.859 4.66 1 84 110 GLU B O 1
ATOM 1963 N N . LEU B 1 111 ? -21.578 8.359 4.199 1 83.88 111 LEU B N 1
ATOM 1964 C CA . LEU B 1 111 ? -22.672 9.32 4.145 1 83.88 111 LEU B CA 1
ATOM 1965 C C . LEU B 1 111 ? -22.344 10.453 3.176 1 83.88 111 LEU B C 1
ATOM 1967 O O . LEU B 1 111 ? -22.469 11.633 3.525 1 83.88 111 LEU B O 1
ATOM 1971 N N . GLY B 1 112 ? -21.688 10.148 1.954 1 85 112 GLY B N 1
ATOM 1972 C CA . GLY B 1 112 ? -21.453 11.109 0.891 1 85 112 GLY B CA 1
ATOM 1973 C C . GLY B 1 112 ? -20.125 11.836 1.019 1 85 112 GLY B C 1
ATOM 1974 O O . GLY B 1 112 ? -19.781 12.672 0.172 1 85 112 GLY B O 1
ATOM 1975 N N . SER B 1 113 ? -19.359 11.523 2.021 1 90.19 113 SER B N 1
ATOM 1976 C CA . SER B 1 113 ? -18.062 12.18 2.219 1 90.19 113 SER B CA 1
ATOM 1977 C C . SER B 1 113 ? -16.922 11.172 2.23 1 90.19 113 SER B C 1
ATOM 1979 O O . SER B 1 113 ? -16.984 10.164 2.941 1 90.19 113 SER B O 1
ATOM 1981 N N . TRP B 1 114 ? -15.992 11.484 1.454 1 94.62 114 TRP B N 1
ATOM 1982 C CA . TRP B 1 114 ? -14.82 10.625 1.381 1 94.62 114 TRP B CA 1
ATOM 1983 C C . TRP B 1 114 ? -13.844 10.938 2.512 1 94.62 114 TRP B C 1
ATOM 1985 O O . TRP B 1 114 ? -13.617 12.102 2.846 1 94.62 114 TRP B O 1
ATOM 1995 N N . GLY B 1 115 ? -13.398 9.891 3.127 1 96.19 115 GLY B N 1
ATOM 1996 C CA . GLY B 1 115 ? -12.383 10 4.16 1 96.19 115 GLY B CA 1
ATOM 1997 C C . GLY B 1 115 ? -11.43 8.812 4.18 1 96.19 115 GLY B C 1
ATOM 1998 O O . GLY B 1 115 ? -11.656 7.82 3.488 1 96.19 115 GLY B O 1
ATOM 1999 N N . CYS B 1 116 ? -10.422 8.938 4.98 1 98.19 116 CYS B N 1
ATOM 2000 C CA . CYS B 1 116 ? -9.383 7.918 5.086 1 98.19 116 CYS B CA 1
ATOM 2001 C C . CYS B 1 116 ? -9.633 7.004 6.281 1 98.19 116 CYS B C 1
ATOM 2003 O O . CYS B 1 116 ? -9.742 7.477 7.414 1 98.19 116 CYS B O 1
ATOM 2005 N N . SER B 1 117 ? -9.742 5.723 6.012 1 97.81 117 SER B N 1
ATOM 2006 C CA . SER B 1 117 ? -9.961 4.77 7.094 1 97.81 117 SER B CA 1
ATOM 2007 C C . SER B 1 117 ? -8.672 4.055 7.477 1 97.81 117 SER B C 1
ATOM 2009 O O . SER B 1 117 ? -8.555 3.506 8.578 1 97.81 117 SER B O 1
ATOM 2011 N N . ASN B 1 118 ? -7.746 3.973 6.617 1 98.69 118 ASN B N 1
ATOM 2012 C CA . ASN B 1 118 ? -6.469 3.305 6.844 1 98.69 118 ASN B CA 1
ATOM 2013 C C . ASN B 1 118 ? -5.316 4.062 6.195 1 98.69 118 ASN B C 1
ATOM 2015 O O . ASN B 1 118 ? -5.453 4.57 5.078 1 98.69 118 ASN B O 1
ATOM 2019 N N . ASP B 1 119 ? -4.238 4.117 6.848 1 98.88 119 ASP B N 1
ATOM 2020 C CA . ASP B 1 119 ? -3.033 4.828 6.438 1 98.88 119 ASP B CA 1
ATOM 2021 C C . ASP B 1 119 ? -1.776 4.094 6.895 1 98.88 119 ASP B C 1
ATOM 2023 O O . ASP B 1 119 ? -1.59 3.855 8.094 1 98.88 119 ASP B O 1
ATOM 2027 N N . MET B 1 120 ? -0.896 3.68 5.965 1 98.88 120 MET B N 1
ATOM 2028 C CA . MET B 1 120 ? 0.36 3.023 6.316 1 98.88 120 MET B CA 1
ATOM 2029 C C . MET B 1 120 ? 1.539 3.689 5.617 1 98.88 120 MET B C 1
ATOM 2031 O O . MET B 1 120 ? 1.546 3.816 4.391 1 98.88 120 MET B O 1
ATOM 2035 N N . PHE B 1 121 ? 2.508 4.094 6.395 1 98.69 121 PHE B N 1
ATOM 2036 C CA . PHE B 1 121 ? 3.66 4.828 5.883 1 98.69 121 PHE B CA 1
ATOM 2037 C C . PHE B 1 121 ? 4.957 4.113 6.242 1 98.69 121 PHE B C 1
ATOM 2039 O O . PHE B 1 121 ? 5.137 3.674 7.379 1 98.69 121 PHE B O 1
ATOM 2046 N N . ARG B 1 122 ? 5.883 3.953 5.234 1 97.69 122 ARG B N 1
ATOM 2047 C CA . ARG B 1 122 ? 7.242 3.477 5.477 1 97.69 122 ARG B CA 1
ATOM 2048 C C . ARG B 1 122 ? 8.25 4.242 4.625 1 97.69 122 ARG B C 1
ATOM 2050 O O . ARG B 1 122 ? 7.988 4.539 3.459 1 97.69 122 ARG B O 1
ATOM 2057 N N . LEU B 1 123 ? 9.445 4.449 5.219 1 95.94 123 LEU B N 1
ATOM 2058 C CA . LEU B 1 123 ? 10.594 4.922 4.453 1 95.94 123 LEU B CA 1
ATOM 2059 C C . LEU B 1 123 ? 11.25 3.771 3.691 1 95.94 123 LEU B C 1
ATOM 2061 O O . LEU B 1 123 ? 11.273 2.637 4.172 1 95.94 123 LEU B O 1
ATOM 2065 N N . SER B 1 124 ? 11.828 4.055 2.529 1 93.94 124 SER B N 1
ATOM 2066 C CA . SER B 1 124 ? 12.391 3.035 1.651 1 93.94 124 SER B CA 1
ATOM 2067 C C . SER B 1 124 ? 13.75 2.557 2.158 1 93.94 124 SER B C 1
ATOM 2069 O O . SER B 1 124 ? 14.32 1.611 1.613 1 93.94 124 SER B O 1
ATOM 2071 N N . ILE B 1 125 ? 14.289 3.123 3.098 1 89 125 ILE B N 1
ATOM 2072 C CA . ILE B 1 125 ? 15.594 2.746 3.635 1 89 125 ILE B CA 1
ATOM 2073 C C . ILE B 1 125 ? 15.555 1.301 4.129 1 89 125 ILE B C 1
ATOM 2075 O O . ILE B 1 125 ?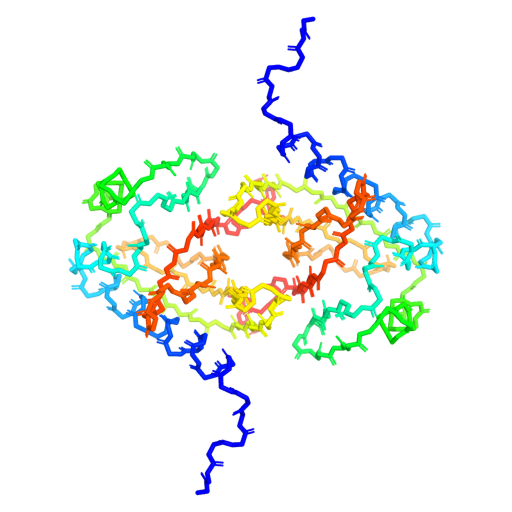 16.594 0.667 4.301 1 89 125 ILE B O 1
ATOM 2079 N N . HIS B 1 126 ? 14.406 0.743 4.316 1 86.62 126 HIS B N 1
ATOM 2080 C CA . HIS B 1 126 ? 14.242 -0.613 4.828 1 86.62 126 HIS B CA 1
ATOM 2081 C C . HIS B 1 126 ? 14.547 -1.647 3.748 1 86.62 126 HIS B C 1
ATOM 2083 O O . HIS B 1 126 ? 14.805 -2.814 4.055 1 86.62 126 HIS B O 1
ATOM 2089 N N . ASN B 1 127 ? 14.461 -1.309 2.439 1 83.25 127 ASN B N 1
ATOM 2090 C CA . ASN B 1 127 ? 14.727 -2.23 1.34 1 83.25 127 ASN B CA 1
ATOM 2091 C C . ASN B 1 127 ? 16.219 -2.406 1.099 1 83.25 127 ASN B C 1
ATOM 2093 O O . ASN B 1 127 ? 16.641 -3.354 0.431 1 83.25 127 ASN B O 1
ATOM 2097 N N . PHE B 1 128 ? 17.016 -1.508 1.554 1 72.69 128 PHE B N 1
ATOM 2098 C CA . PHE B 1 128 ? 18.438 -1.575 1.223 1 72.69 128 PHE B CA 1
ATOM 2099 C C . PHE B 1 128 ? 19.281 -1.722 2.482 1 72.69 128 PHE B C 1
ATOM 2101 O O . PHE B 1 128 ? 18.984 -1.107 3.51 1 72.69 128 PHE B O 1
ATOM 2108 N N . GLY B 1 129 ? 19.219 -2.955 3.086 1 52.31 129 GLY B N 1
ATOM 2109 C CA . GLY B 1 129 ? 20.062 -3.145 4.262 1 52.31 129 GLY B CA 1
ATOM 2110 C C . GLY B 1 129 ? 21.219 -2.164 4.336 1 52.31 129 GLY B C 1
ATOM 2111 O O . GLY B 1 129 ? 21.781 -1.787 3.309 1 52.31 129 GLY B O 1
ATOM 2112 N N . ALA B 1 130 ? 21.25 -1.494 5.59 1 39.28 130 ALA B N 1
ATOM 2113 C CA . ALA B 1 130 ? 22.469 -0.774 5.902 1 39.28 130 ALA B CA 1
ATOM 2114 C C . ALA B 1 130 ? 23.703 -1.666 5.699 1 39.28 130 ALA B C 1
ATOM 2116 O O . ALA B 1 130 ? 23.625 -2.885 5.871 1 39.28 130 ALA B O 1
#

Sequence (260 aa):
MADERPDWQKIGEEFIQLYYSRFDTGNRSSLGELYYQSAWMTWEGEMFHGKEVIVNKLTTLPFKTIQHNITKQDCQPTPDNCIVVMVMGQLKADNDPVMGFQQVFQLRNELGSWGCSNDMFRLSIHNFGAMADERPDWQKIGEEFIQLYYSRFDTGNRSSLGELYYQSAWMTWEGEMFHGKEVIVNKLTTLPFKTIQHNITKQDCQPTPDNCIVVMVMGQLKADNDPVMGFQQVFQLRNELGSWGCSNDMFRLSIHNFGA